Protein AF-A0A0N5AS16-F1 (afdb_monomer_lite)

Foldseek 3Di:
DDDDDDDDPPPPPPPPPPPPVPPDPQFDLAAFFDVVQKAKKFWWWADDPVDIFIDIARDDDPRTDGDPPDIFIWGQDQCRGTPDNGFKFWQWWKDFPPDPRQIDTAGCNDPQDDPPGIHTDPPGRTTIFGQDASRNQFHKFKKWWWAQDPVGTGIGIDIHDPDDDPRTDIDPGGRGTGHDPPLPDDDLEDAPPPDDDPQPRDDDDPVDDDDFAADACDVHFHWFKWWKQQPNNRDIHIYTNDPDDDPNIDTVPPDTPGTGHDPPDDPVPDDD

pLDDT: mean 75.16, std 19.73, range [28.56, 95.88]

Radius of gyration: 27.48 Å; chains: 1; bounding box: 86×91×56 Å

Sequence (272 aa):
MLTLMLTTPFFISLTIVNYSVDGLSLCPKNEKPPPTVLELAYVYEKKTPDLTLGRISIDSIPGYKIRNNNSVYLATSRDHACGGQLCTFELATNENHARDGWIFHQNNLIPRVPPITHRYIPTAKEMYCVYRKNDCSADVPIYRHIRVTKDGFHHLYTIGDTDLIDGYLQERTPLCYGWNVTTRLDHKFVPEGREMFRIFEQYRPTGEVFYCAKKFNDCGATITLRKYFNYFNIDTIYTANSETAPEDSVSYPEGVLCYIWDSAFNSQSQKV

Secondary structure (DSSP, 8-state):
-----------------------S----TT-PPPGGGEEEEEEEEEE-SS-EEEEEESS--TT-EEEEEEEEEEES-HHHHSSSTTSEEEEEEEEETTSTT-EEEEE-SSTT---TTEEE-TTSPP-EEESSTTGGG--EEEEEEEEEETTEEEEEEEESSS---TT-EEPSS-SEEEB---S----SB--TT-----TTPPP---------BSSTTGGG--EEEEEEEETTTTEEEEEES--SPPTTEEESSSS--EEE--TT--GGG---

Organism: NCBI:txid451379

Structure (mmCIF, N/CA/C/O backbone):
data_AF-A0A0N5AS16-F1
#
_entry.id   AF-A0A0N5AS16-F1
#
loop_
_atom_site.group_PDB
_atom_site.id
_atom_site.type_symbol
_atom_site.label_atom_id
_atom_site.label_alt_id
_atom_site.label_comp_id
_atom_site.label_asym_id
_atom_site.label_entity_id
_atom_site.label_seq_id
_atom_site.pdbx_PDB_ins_code
_atom_site.Cartn_x
_atom_site.Cartn_y
_atom_site.Cartn_z
_atom_site.occupancy
_atom_site.B_iso_or_equiv
_atom_site.auth_seq_id
_atom_site.auth_comp_id
_atom_site.auth_asym_id
_atom_site.auth_atom_id
_atom_site.pdbx_PDB_model_num
ATOM 1 N N . MET A 1 1 ? 51.814 -56.144 -21.608 1.00 37.62 1 MET A N 1
ATOM 2 C CA . MET A 1 1 ? 52.376 -55.002 -20.856 1.00 37.62 1 MET A CA 1
ATOM 3 C C . MET A 1 1 ? 51.835 -53.734 -21.508 1.00 37.62 1 MET A C 1
ATOM 5 O O . MET A 1 1 ? 51.831 -53.697 -22.729 1.00 37.62 1 MET A O 1
ATOM 9 N N . LEU A 1 2 ? 51.356 -52.778 -20.702 1.00 30.95 2 LEU A N 1
ATOM 10 C CA . LEU A 1 2 ? 50.670 -51.514 -21.053 1.00 30.95 2 LEU A CA 1
ATOM 11 C C . LEU A 1 2 ? 49.125 -51.532 -21.184 1.00 30.95 2 LEU A C 1
ATOM 13 O O . LEU A 1 2 ? 48.538 -51.453 -22.254 1.00 30.95 2 LEU A O 1
ATOM 17 N N . THR A 1 3 ? 48.503 -51.693 -20.015 1.00 31.58 3 THR A N 1
ATOM 18 C CA . THR A 1 3 ? 47.492 -50.825 -19.374 1.00 31.58 3 THR A CA 1
ATOM 19 C C . THR A 1 3 ? 46.559 -49.960 -20.243 1.00 31.58 3 THR A C 1
ATOM 21 O O . THR A 1 3 ? 46.976 -48.965 -20.832 1.00 31.58 3 THR A O 1
ATOM 24 N N . LEU A 1 4 ? 45.255 -50.275 -20.176 1.00 29.70 4 LEU A N 1
ATOM 25 C CA . LEU A 1 4 ? 44.131 -49.380 -20.481 1.00 29.70 4 LEU A CA 1
ATOM 26 C C . LEU A 1 4 ? 44.194 -48.117 -19.600 1.00 29.70 4 LEU A C 1
ATOM 28 O O . LEU A 1 4 ? 44.153 -48.229 -18.375 1.00 29.70 4 LEU A O 1
ATOM 32 N N . MET A 1 5 ? 44.189 -46.927 -20.203 1.00 32.41 5 MET A N 1
ATOM 33 C CA . MET A 1 5 ? 43.787 -45.694 -19.519 1.00 32.41 5 MET A CA 1
ATOM 34 C C . MET A 1 5 ? 42.328 -45.383 -19.858 1.00 32.41 5 MET A C 1
ATOM 36 O O . MET A 1 5 ? 42.014 -44.872 -20.928 1.00 32.41 5 MET A O 1
ATOM 40 N N . LEU A 1 6 ? 41.435 -45.721 -18.929 1.00 34.34 6 LEU A N 1
ATOM 41 C CA . LEU A 1 6 ? 40.067 -45.214 -18.881 1.00 34.34 6 LEU A CA 1
ATOM 42 C C . LEU A 1 6 ? 40.113 -43.787 -18.323 1.00 34.34 6 LEU A C 1
ATOM 44 O O . LEU A 1 6 ? 40.353 -43.583 -17.136 1.00 34.34 6 LEU A O 1
ATOM 48 N N . THR A 1 7 ? 39.896 -42.794 -19.180 1.00 37.38 7 THR A N 1
ATOM 49 C CA . THR A 1 7 ? 39.686 -41.406 -18.764 1.00 37.38 7 THR A CA 1
ATOM 50 C C . THR A 1 7 ? 38.273 -41.261 -18.206 1.00 37.38 7 THR A C 1
ATOM 52 O O . THR A 1 7 ? 37.296 -41.237 -18.954 1.00 37.38 7 THR A O 1
ATOM 55 N N . THR A 1 8 ? 38.152 -41.182 -16.884 1.00 40.94 8 THR A N 1
ATOM 56 C CA . THR A 1 8 ? 36.915 -40.806 -16.191 1.00 40.94 8 THR A CA 1
ATOM 57 C C . THR A 1 8 ? 36.593 -39.331 -16.455 1.00 40.94 8 THR A C 1
ATOM 59 O O . THR A 1 8 ? 37.454 -38.487 -16.192 1.00 40.94 8 THR A O 1
ATOM 62 N N . PRO A 1 9 ? 35.383 -38.970 -16.918 1.00 38.28 9 PRO A N 1
ATOM 63 C CA . PRO A 1 9 ? 34.971 -37.576 -16.933 1.00 38.28 9 PRO A CA 1
ATOM 64 C C . PRO A 1 9 ? 34.731 -37.116 -15.491 1.00 38.28 9 PRO A C 1
ATOM 66 O O . PRO A 1 9 ? 33.895 -37.664 -14.772 1.00 38.28 9 PRO A O 1
ATOM 69 N N . PHE A 1 10 ? 35.493 -36.107 -15.071 1.00 33.09 10 PHE A N 1
ATOM 70 C CA . PHE A 1 10 ? 35.261 -35.340 -13.852 1.00 33.09 10 PHE A CA 1
ATOM 71 C C . PHE A 1 10 ? 33.899 -34.640 -13.975 1.00 33.09 10 PHE A C 1
ATOM 73 O O . PHE A 1 10 ? 33.785 -33.559 -14.551 1.00 33.09 10 PHE A O 1
ATOM 80 N N . PHE A 1 11 ? 32.844 -35.260 -13.451 1.00 31.19 11 PHE A N 1
ATOM 81 C CA . PHE A 1 11 ? 31.612 -34.546 -13.148 1.00 31.19 11 PHE A CA 1
ATOM 82 C C . PHE A 1 11 ? 31.894 -33.658 -11.937 1.00 31.19 11 PHE A C 1
ATOM 84 O O . PHE A 1 11 ? 31.922 -34.123 -10.799 1.00 31.19 11 PHE A O 1
ATOM 91 N N . ILE A 1 12 ? 32.117 -32.367 -12.186 1.00 34.47 12 ILE A N 1
ATOM 92 C CA . ILE A 1 12 ? 31.987 -31.343 -11.152 1.00 34.47 12 ILE A CA 1
ATOM 93 C C . ILE A 1 12 ? 30.499 -31.313 -10.804 1.00 34.47 12 ILE A C 1
ATOM 95 O O . ILE A 1 12 ? 29.699 -30.646 -11.457 1.00 34.47 12 ILE A O 1
ATOM 99 N N . SER A 1 13 ? 30.114 -32.120 -9.816 1.00 31.28 13 SER A N 1
ATOM 100 C CA . SER A 1 13 ? 28.809 -32.020 -9.183 1.00 31.28 13 SER A CA 1
ATOM 101 C C . SER A 1 13 ? 28.742 -30.641 -8.548 1.00 31.28 13 SER A C 1
ATOM 103 O O . SER A 1 13 ? 29.381 -30.387 -7.528 1.00 31.28 13 SER A O 1
ATOM 105 N N . LEU A 1 14 ? 27.994 -29.738 -9.179 1.00 30.55 14 LEU A N 1
ATOM 106 C CA . LEU A 1 14 ? 27.582 -28.478 -8.588 1.00 30.55 14 LEU A CA 1
ATOM 107 C C . LEU A 1 14 ? 26.653 -28.840 -7.420 1.00 30.55 14 LEU A C 1
ATOM 109 O O . LEU A 1 14 ? 25.438 -28.932 -7.575 1.00 30.55 14 LEU A O 1
ATOM 113 N N . THR A 1 15 ? 27.222 -29.138 -6.251 1.00 30.97 15 THR A N 1
ATOM 114 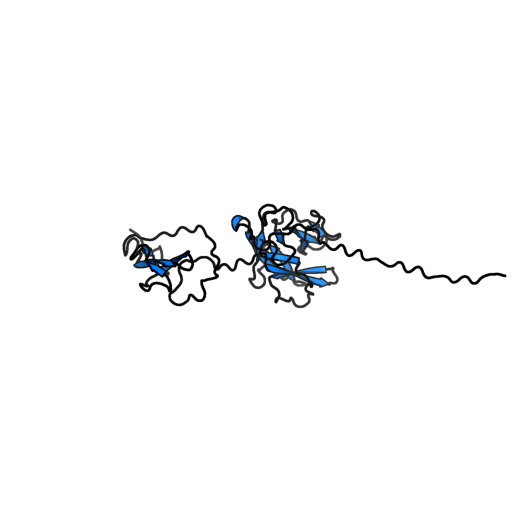C CA . THR A 1 15 ? 26.465 -29.153 -5.002 1.00 30.97 15 THR A CA 1
ATOM 115 C C . THR A 1 15 ? 25.961 -27.738 -4.804 1.00 30.97 15 THR A C 1
ATOM 117 O O . THR A 1 15 ? 26.676 -26.868 -4.311 1.00 30.97 15 THR A O 1
ATOM 120 N N . ILE A 1 16 ? 24.726 -27.504 -5.245 1.00 36.19 16 ILE A N 1
ATOM 121 C CA . ILE A 1 16 ? 23.916 -26.399 -4.766 1.00 36.19 16 ILE A CA 1
ATOM 122 C C . ILE A 1 16 ? 23.846 -26.627 -3.262 1.00 36.19 16 ILE A C 1
ATOM 124 O O . ILE A 1 16 ? 23.154 -27.527 -2.785 1.00 36.19 16 ILE A O 1
ATOM 128 N N . VAL A 1 17 ? 24.639 -25.862 -2.517 1.00 28.56 17 VAL A N 1
ATOM 129 C CA . VAL A 1 17 ? 24.429 -25.711 -1.088 1.00 28.56 17 VAL A CA 1
ATOM 130 C C . VAL A 1 17 ? 23.071 -25.036 -0.986 1.00 28.56 17 VAL A C 1
ATOM 132 O O . VAL A 1 17 ? 22.948 -23.824 -1.154 1.00 28.56 17 VAL A O 1
ATOM 135 N N . ASN A 1 18 ? 22.031 -25.843 -0.789 1.00 28.59 18 ASN A N 1
ATOM 136 C CA . ASN A 1 18 ? 20.776 -25.359 -0.254 1.00 28.59 18 ASN A CA 1
ATOM 137 C C . ASN A 1 18 ? 21.120 -24.836 1.138 1.00 28.59 18 ASN A C 1
ATOM 139 O O . ASN A 1 18 ? 21.135 -25.591 2.108 1.00 28.59 18 ASN A O 1
ATOM 143 N N . TYR A 1 19 ? 21.458 -23.552 1.229 1.00 30.83 19 TYR A N 1
ATOM 144 C CA . TYR A 1 19 ? 21.329 -22.833 2.480 1.00 30.83 19 TYR A CA 1
ATOM 145 C C . TYR A 1 19 ? 19.841 -22.872 2.806 1.00 30.83 19 TYR A C 1
ATOM 147 O O . TYR A 1 19 ? 19.061 -22.069 2.292 1.00 30.83 19 TYR A O 1
ATOM 155 N N . SER A 1 20 ? 19.429 -23.854 3.609 1.00 32.69 20 SER A N 1
ATOM 156 C CA . SER A 1 20 ? 18.167 -23.726 4.311 1.00 32.69 20 SER A CA 1
ATOM 157 C C . SER A 1 20 ? 18.355 -22.524 5.229 1.00 32.69 20 SER A C 1
ATOM 159 O O . SER A 1 20 ? 19.207 -22.490 6.119 1.00 32.69 20 SER A O 1
ATOM 161 N N . VAL A 1 21 ? 17.633 -21.451 4.926 1.00 40.16 21 VAL A N 1
ATOM 162 C CA . VAL A 1 21 ? 17.565 -20.273 5.786 1.00 40.16 21 VAL A CA 1
ATOM 163 C C . VAL A 1 21 ? 16.574 -20.602 6.906 1.00 40.16 21 VAL A C 1
ATOM 165 O O . VAL A 1 21 ? 15.532 -19.966 7.053 1.00 40.16 21 VAL A O 1
ATOM 168 N N . ASP A 1 22 ? 16.880 -21.651 7.671 1.00 38.09 22 ASP A N 1
ATOM 169 C CA . ASP A 1 22 ? 16.136 -22.049 8.871 1.00 38.09 22 ASP A CA 1
ATOM 170 C C . ASP A 1 22 ? 16.696 -21.360 10.130 1.00 38.09 22 ASP A C 1
ATOM 172 O O . ASP A 1 22 ? 16.342 -21.702 11.252 1.00 38.09 22 ASP A O 1
ATOM 176 N N . GLY A 1 23 ? 17.561 -20.356 9.942 1.00 34.94 23 GLY A N 1
ATOM 177 C CA . GLY A 1 23 ? 18.233 -19.606 11.004 1.00 34.94 23 GLY A CA 1
ATOM 178 C C . GLY A 1 23 ? 17.866 -18.122 11.110 1.00 34.94 23 GLY A C 1
ATOM 179 O O . GLY A 1 23 ? 18.615 -17.386 11.745 1.00 34.94 23 GLY A O 1
ATOM 180 N N . LEU A 1 24 ? 16.769 -17.644 10.502 1.00 46.81 24 LEU A N 1
ATOM 181 C CA . LEU A 1 24 ? 16.239 -16.312 10.835 1.00 46.81 24 LEU A CA 1
ATOM 182 C C . LEU A 1 24 ? 15.314 -16.440 12.049 1.00 46.81 24 LEU A C 1
ATOM 184 O O . LEU A 1 24 ? 14.375 -17.236 12.027 1.00 46.81 24 LEU A O 1
ATOM 188 N N . SER A 1 25 ? 15.606 -15.671 13.100 1.00 53.25 25 SER A N 1
ATOM 189 C CA . SER A 1 25 ? 14.832 -15.574 14.340 1.00 53.25 25 SER A CA 1
ATOM 190 C C . SER A 1 25 ? 13.325 -15.604 14.079 1.00 53.25 25 SER A C 1
ATOM 192 O O . SER A 1 25 ? 12.844 -14.863 13.225 1.00 53.25 25 SER A O 1
ATOM 194 N N . LEU A 1 26 ? 12.600 -16.446 14.821 1.00 64.19 26 LEU A N 1
ATOM 195 C CA . LEU A 1 26 ? 11.149 -16.619 14.742 1.00 64.19 26 LEU A CA 1
ATOM 196 C C . LEU A 1 26 ? 10.433 -15.277 14.933 1.00 64.19 26 LEU A C 1
ATOM 198 O O . LEU A 1 26 ? 10.184 -14.858 16.062 1.00 64.19 26 LEU A O 1
ATOM 202 N N . CYS A 1 27 ? 10.110 -14.607 13.831 1.00 76.50 27 CYS A N 1
ATOM 203 C CA . CYS A 1 27 ? 9.304 -13.402 13.874 1.00 76.50 27 CYS A CA 1
ATOM 204 C C . CYS A 1 27 ? 7.945 -13.718 14.500 1.00 76.50 27 CYS A C 1
ATOM 206 O O . CYS A 1 27 ? 7.366 -14.774 14.209 1.00 76.50 27 CYS A O 1
ATOM 208 N N . PRO A 1 28 ? 7.433 -12.852 15.388 1.00 74.00 28 PRO A N 1
ATOM 209 C CA . PRO A 1 28 ? 6.158 -13.095 16.038 1.00 74.00 28 PRO A CA 1
ATOM 210 C C . PRO A 1 28 ? 5.066 -13.138 14.970 1.00 74.00 28 PRO A C 1
ATOM 212 O O . PRO A 1 28 ? 4.848 -12.169 14.254 1.00 74.00 28 PRO A O 1
ATOM 215 N N . LYS A 1 29 ? 4.371 -14.271 14.833 1.00 67.25 29 LYS A N 1
ATOM 216 C CA . LYS A 1 29 ? 3.393 -14.449 13.744 1.00 67.25 29 LYS A CA 1
ATOM 217 C C . LYS A 1 29 ? 2.138 -13.583 13.889 1.00 67.25 29 LYS A C 1
ATOM 219 O O . LYS A 1 29 ? 1.466 -13.286 12.912 1.00 67.25 29 LYS A O 1
ATOM 224 N N . ASN A 1 30 ? 1.821 -13.187 15.118 1.00 66.81 30 ASN A N 1
ATOM 225 C CA . ASN A 1 30 ? 0.542 -12.559 15.446 1.00 66.81 30 ASN A CA 1
ATOM 226 C C . ASN A 1 30 ? 0.697 -11.142 16.022 1.00 66.81 30 ASN A C 1
ATOM 228 O O . ASN A 1 30 ? -0.281 -10.565 16.491 1.00 66.81 30 ASN A O 1
ATOM 232 N N . GLU A 1 31 ? 1.905 -10.575 16.008 1.00 71.75 31 GLU A N 1
ATOM 233 C CA . GLU A 1 31 ? 2.153 -9.233 16.534 1.00 71.75 31 GLU A CA 1
ATOM 234 C C . GLU A 1 31 ? 2.177 -8.215 15.397 1.00 71.75 31 GLU A C 1
ATOM 236 O O . GLU A 1 31 ? 3.079 -8.220 14.563 1.00 71.75 31 GLU A O 1
ATOM 241 N N . LYS A 1 32 ? 1.167 -7.343 15.363 1.00 73.75 32 LYS A N 1
ATOM 242 C CA . LYS A 1 32 ? 1.080 -6.267 14.376 1.00 73.75 32 LYS A CA 1
ATOM 243 C C . LYS A 1 32 ? 1.863 -5.036 14.866 1.00 73.75 32 LYS A C 1
ATOM 245 O O . LYS A 1 32 ? 1.711 -4.677 16.035 1.00 73.75 32 LYS A O 1
ATOM 250 N N . PRO A 1 33 ? 2.614 -4.345 13.987 1.00 77.50 33 PRO A N 1
ATOM 251 C CA . PRO A 1 33 ? 3.209 -3.052 14.288 1.00 77.50 33 PRO A CA 1
ATOM 252 C C . PRO A 1 33 ? 2.204 -2.057 14.885 1.00 77.50 33 PRO A C 1
ATOM 254 O O . PRO A 1 33 ? 1.034 -2.046 14.474 1.00 77.50 33 PRO A O 1
ATOM 257 N N . PRO A 1 34 ? 2.649 -1.150 15.772 1.00 73.81 34 PRO A N 1
ATOM 258 C CA . PRO A 1 34 ? 1.809 -0.059 16.224 1.00 73.81 34 PRO A CA 1
ATOM 259 C C . PRO A 1 34 ? 1.381 0.805 15.023 1.00 73.81 34 PRO A C 1
ATOM 261 O O . PRO A 1 34 ? 2.188 1.084 14.134 1.00 73.81 34 PRO A O 1
ATOM 264 N N . PRO A 1 35 ? 0.131 1.296 14.970 1.00 70.06 35 PRO A N 1
ATOM 265 C CA . PRO A 1 35 ? -0.342 2.048 13.808 1.00 70.06 35 PRO A CA 1
ATOM 266 C C . PRO A 1 35 ? 0.417 3.354 13.540 1.00 70.06 35 PRO A C 1
ATOM 268 O O . PRO A 1 35 ? 0.335 3.886 12.440 1.00 70.06 35 PRO A O 1
ATOM 271 N N . THR A 1 36 ? 1.133 3.882 14.535 1.00 75.25 36 THR A N 1
ATOM 272 C CA . THR A 1 36 ? 1.958 5.094 14.426 1.00 75.25 36 THR A CA 1
ATOM 273 C C . THR A 1 36 ? 3.173 4.923 13.523 1.00 75.25 36 THR A C 1
ATOM 275 O O . THR A 1 36 ? 3.721 5.923 13.070 1.00 75.25 36 THR A O 1
ATOM 278 N N . VAL A 1 37 ? 3.595 3.683 13.257 1.00 82.56 37 VAL A N 1
ATOM 279 C CA . VAL A 1 37 ? 4.744 3.389 12.386 1.00 82.56 37 VAL A CA 1
ATOM 280 C C . VAL A 1 37 ? 4.327 2.812 11.040 1.00 82.56 37 VAL A C 1
ATOM 282 O O . VAL A 1 37 ? 5.193 2.436 10.259 1.00 82.56 37 VAL A O 1
ATOM 285 N N . LEU A 1 38 ? 3.021 2.720 10.775 1.00 86.06 38 LEU A N 1
ATOM 286 C CA . LEU A 1 38 ? 2.457 2.219 9.528 1.00 86.06 38 LEU A CA 1
ATOM 287 C C . LEU A 1 38 ? 1.880 3.367 8.712 1.00 86.06 38 LEU A C 1
ATOM 289 O O . LEU A 1 38 ? 0.997 4.092 9.170 1.00 86.06 38 LEU A O 1
ATOM 293 N N . GLU A 1 39 ? 2.308 3.465 7.462 1.00 89.81 39 GLU A N 1
ATOM 294 C CA . GLU A 1 39 ? 1.766 4.420 6.506 1.00 89.81 39 GLU A CA 1
ATOM 295 C C . GLU A 1 39 ? 1.230 3.704 5.269 1.00 89.81 39 GLU A C 1
ATOM 297 O O . GLU A 1 39 ? 1.673 2.611 4.905 1.00 89.81 39 GLU A O 1
ATOM 302 N N . LEU A 1 40 ? 0.230 4.320 4.642 1.00 89.69 40 LEU A N 1
ATOM 303 C CA . LEU A 1 40 ? -0.447 3.745 3.493 1.00 89.69 40 LEU A CA 1
ATOM 304 C C . LEU A 1 40 ? 0.388 3.967 2.233 1.00 89.69 40 LEU A C 1
ATOM 306 O O . LEU A 1 40 ? 0.626 5.102 1.827 1.00 89.69 40 LEU A O 1
ATOM 310 N N . ALA A 1 41 ? 0.809 2.873 1.613 1.00 92.88 41 ALA A N 1
ATOM 311 C CA . ALA A 1 41 ? 1.534 2.868 0.360 1.00 92.88 41 ALA A CA 1
ATOM 312 C C . ALA A 1 41 ? 0.633 2.427 -0.793 1.00 92.88 41 ALA A C 1
ATOM 314 O O . ALA A 1 41 ? -0.285 1.616 -0.639 1.00 92.88 41 ALA A O 1
ATOM 315 N N . TYR A 1 42 ? 0.954 2.943 -1.972 1.00 93.12 42 TYR A N 1
ATOM 316 C CA . TYR A 1 42 ? 0.264 2.642 -3.216 1.00 93.12 42 TYR A CA 1
ATOM 317 C C . TYR A 1 42 ? 1.265 2.257 -4.296 1.00 93.12 42 TYR A C 1
ATOM 319 O O . TYR A 1 42 ? 2.435 2.656 -4.271 1.00 93.12 42 TYR A O 1
ATOM 327 N N . VAL A 1 43 ? 0.774 1.528 -5.296 1.00 93.75 43 VAL A N 1
ATOM 328 C CA . VAL A 1 43 ? 1.476 1.406 -6.571 1.00 93.75 43 VAL A CA 1
ATOM 329 C C . VAL A 1 43 ? 1.129 2.617 -7.424 1.00 93.75 43 VAL A C 1
ATOM 331 O O . VAL A 1 43 ? -0.031 2.851 -7.757 1.00 93.75 43 VAL A O 1
ATOM 334 N N . TYR A 1 44 ? 2.153 3.366 -7.806 1.00 94.00 44 TYR A N 1
ATOM 335 C CA . TYR A 1 44 ? 2.050 4.498 -8.712 1.00 94.00 44 TYR A CA 1
ATOM 336 C C . TYR A 1 44 ? 2.505 4.092 -10.106 1.00 94.00 44 TYR A C 1
ATOM 338 O O . TYR A 1 44 ? 3.546 3.453 -10.253 1.00 94.00 44 TYR A O 1
ATOM 346 N N . GLU A 1 45 ? 1.766 4.517 -11.128 1.00 94.25 45 GLU A N 1
ATOM 347 C CA . GLU A 1 45 ? 2.108 4.328 -12.532 1.00 94.25 45 GLU A CA 1
ATOM 348 C C . GLU A 1 45 ? 2.121 5.643 -13.319 1.00 94.25 45 GLU A C 1
ATOM 350 O O . GLU A 1 45 ? 1.329 6.561 -13.083 1.00 94.25 45 GLU A O 1
ATOM 355 N N . LYS A 1 46 ? 3.024 5.724 -14.295 1.00 93.81 46 LYS A N 1
ATOM 356 C CA . LYS A 1 46 ? 3.080 6.796 -15.286 1.00 93.81 46 LYS A CA 1
ATOM 357 C C . LYS A 1 46 ? 3.228 6.181 -16.667 1.00 93.81 46 LYS A C 1
ATOM 359 O O . LYS A 1 46 ? 4.239 5.555 -16.979 1.00 93.81 46 LYS A O 1
ATOM 364 N N . LYS A 1 47 ? 2.221 6.390 -17.511 1.00 92.06 47 LYS A N 1
ATOM 365 C CA . LYS A 1 47 ? 2.258 5.962 -18.911 1.00 92.06 47 LYS A CA 1
ATOM 366 C C . LYS A 1 47 ? 3.139 6.916 -19.714 1.00 92.06 47 LYS A C 1
ATOM 368 O O . LYS A 1 47 ? 2.951 8.131 -19.660 1.00 92.06 47 LYS A O 1
ATOM 373 N N . THR A 1 48 ? 4.094 6.361 -20.443 1.00 87.50 48 THR A N 1
ATOM 374 C CA . THR A 1 48 ? 4.886 7.040 -21.472 1.00 87.50 48 THR A CA 1
ATOM 375 C C . THR A 1 48 ? 4.501 6.463 -22.843 1.00 87.50 48 THR A C 1
ATOM 377 O O . THR A 1 48 ? 3.755 5.480 -22.894 1.00 87.50 48 THR A O 1
ATOM 380 N N . PRO A 1 49 ? 4.956 7.055 -23.962 1.00 86.38 49 PRO A N 1
ATOM 381 C CA . PRO A 1 49 ? 4.678 6.513 -25.293 1.00 86.38 49 PRO A CA 1
ATOM 382 C C . PRO A 1 49 ? 5.150 5.063 -25.472 1.00 86.38 49 PRO A C 1
ATOM 384 O O . PRO A 1 49 ? 4.491 4.284 -26.153 1.00 86.38 49 PRO A O 1
ATOM 387 N N . ASP A 1 50 ? 6.259 4.702 -24.825 1.00 81.94 50 ASP A N 1
ATOM 388 C CA . ASP A 1 50 ? 6.940 3.426 -25.056 1.00 81.94 50 ASP A CA 1
ATOM 389 C C . ASP A 1 50 ? 6.657 2.381 -23.966 1.00 81.94 50 ASP A C 1
ATOM 391 O O . ASP A 1 50 ? 6.737 1.175 -24.213 1.00 81.94 50 ASP A O 1
ATOM 395 N N . LEU A 1 51 ? 6.357 2.819 -22.738 1.00 87.00 51 LEU A N 1
ATOM 396 C CA . LEU A 1 51 ? 6.236 1.938 -21.575 1.00 87.00 51 LEU A CA 1
ATOM 397 C C . LEU A 1 51 ? 5.407 2.563 -20.445 1.00 87.00 51 LEU A C 1
ATOM 399 O O . LEU A 1 51 ? 5.040 3.731 -20.461 1.00 87.00 51 LEU A O 1
ATOM 403 N N . THR A 1 52 ? 5.083 1.763 -19.434 1.00 91.31 52 THR A N 1
ATOM 404 C CA . THR A 1 52 ? 4.451 2.252 -18.200 1.00 91.31 52 THR A CA 1
ATOM 405 C C . THR A 1 52 ? 5.478 2.165 -17.097 1.00 91.31 52 THR A C 1
ATOM 407 O O . THR A 1 52 ? 5.864 1.056 -16.769 1.00 91.31 52 THR A O 1
ATOM 410 N N . LEU A 1 53 ? 5.910 3.297 -16.550 1.00 91.81 53 LEU A N 1
ATOM 411 C CA . LEU A 1 53 ? 6.801 3.356 -15.391 1.00 91.81 53 LEU A CA 1
ATOM 412 C C . LEU A 1 53 ? 5.994 3.071 -14.131 1.00 91.81 53 LEU A C 1
ATOM 414 O O . LEU A 1 53 ? 4.884 3.593 -14.006 1.00 91.81 53 LEU A O 1
ATOM 418 N N . GLY A 1 54 ? 6.543 2.315 -13.184 1.00 92.44 54 GLY A N 1
ATOM 419 C CA . GLY A 1 54 ? 5.861 2.075 -11.917 1.00 92.44 54 GLY A CA 1
ATOM 420 C C . GLY A 1 54 ? 6.791 1.942 -10.727 1.00 92.44 54 GLY A C 1
ATOM 421 O O . GLY A 1 54 ? 7.954 1.569 -10.856 1.00 92.44 54 GLY A O 1
ATOM 422 N N . ARG A 1 55 ? 6.260 2.287 -9.555 1.00 93.38 55 ARG A N 1
ATOM 423 C CA . ARG A 1 55 ? 6.964 2.227 -8.270 1.00 93.38 55 ARG A CA 1
ATOM 424 C C . ARG A 1 55 ? 5.984 2.167 -7.109 1.00 93.38 55 ARG A C 1
ATOM 426 O O . ARG A 1 55 ? 4.839 2.596 -7.237 1.00 93.38 55 ARG A O 1
ATOM 433 N N . ILE A 1 56 ? 6.459 1.668 -5.977 1.00 95.12 56 ILE A N 1
ATOM 434 C CA . ILE A 1 56 ? 5.726 1.677 -4.712 1.00 95.12 56 ILE A CA 1
ATOM 435 C C . ILE A 1 56 ? 6.133 2.938 -3.955 1.00 95.12 56 ILE A C 1
ATOM 437 O O . ILE A 1 56 ? 7.302 3.332 -3.970 1.00 95.12 56 ILE A O 1
ATOM 441 N N . SER A 1 57 ? 5.168 3.618 -3.346 1.00 93.44 57 SER A N 1
ATOM 442 C CA . SER A 1 57 ? 5.441 4.834 -2.584 1.00 93.44 57 SER A CA 1
ATOM 443 C C . SER A 1 57 ? 4.356 5.095 -1.557 1.00 93.44 57 SER A C 1
ATOM 445 O O . SER A 1 57 ? 3.180 4.836 -1.810 1.00 93.44 57 SER A O 1
ATOM 447 N N . ILE A 1 58 ? 4.763 5.651 -0.423 1.00 91.75 58 ILE A N 1
ATOM 448 C CA . ILE A 1 58 ? 3.861 6.256 0.559 1.00 91.75 58 ILE A CA 1
ATOM 449 C C . ILE A 1 58 ? 3.509 7.683 0.123 1.00 91.75 58 ILE A C 1
ATOM 451 O O . ILE A 1 58 ? 2.347 8.077 0.127 1.00 91.75 58 ILE A O 1
ATOM 455 N N . ASP A 1 59 ? 4.504 8.438 -0.342 1.00 90.69 59 ASP A N 1
ATOM 456 C CA . ASP A 1 59 ? 4.289 9.809 -0.794 1.00 90.69 59 ASP A CA 1
ATOM 457 C C . ASP A 1 59 ? 3.722 9.837 -2.216 1.00 90.69 59 ASP A C 1
ATOM 459 O O . ASP A 1 59 ? 4.085 9.012 -3.066 1.00 90.69 59 ASP A O 1
ATOM 463 N N . SER A 1 60 ? 2.873 10.828 -2.495 1.00 89.12 60 SER A N 1
ATOM 464 C CA . SER A 1 60 ? 2.408 11.120 -3.851 1.00 89.12 60 SER A CA 1
ATOM 465 C C . SER A 1 60 ? 3.575 11.510 -4.754 1.00 89.12 60 SER A C 1
ATOM 467 O O . SER A 1 60 ? 4.409 12.332 -4.372 1.00 89.12 60 SER A O 1
ATOM 469 N N . ILE A 1 61 ? 3.605 10.983 -5.978 1.00 87.69 61 ILE A N 1
ATOM 470 C CA . ILE A 1 61 ? 4.680 11.270 -6.932 1.00 87.69 61 ILE A CA 1
ATOM 471 C C . ILE A 1 61 ? 4.140 12.154 -8.064 1.00 87.69 61 ILE A C 1
ATOM 473 O O . ILE A 1 61 ? 3.210 11.743 -8.767 1.00 87.69 61 ILE A O 1
ATOM 477 N N . PRO A 1 62 ? 4.731 13.339 -8.301 1.00 89.38 62 PRO A N 1
ATOM 478 C CA . PRO A 1 62 ? 4.310 14.225 -9.379 1.00 89.38 62 PRO A CA 1
ATOM 479 C C . PRO A 1 62 ? 4.282 13.529 -10.746 1.00 89.38 62 PRO A C 1
ATOM 481 O O . PRO A 1 62 ? 5.266 12.941 -11.197 1.00 89.38 62 PRO A O 1
ATOM 484 N N . GLY A 1 63 ? 3.136 13.611 -11.425 1.00 90.12 63 GLY A N 1
ATOM 485 C CA . GLY A 1 63 ? 2.938 13.037 -12.758 1.00 90.12 63 GLY A CA 1
ATOM 486 C C . GLY A 1 63 ? 2.669 11.529 -12.793 1.00 90.12 63 GLY A C 1
ATOM 487 O O . GLY A 1 63 ? 2.557 10.981 -13.890 1.00 90.12 63 GLY A O 1
ATOM 488 N N . TYR A 1 64 ? 2.548 10.868 -11.640 1.00 93.50 64 TYR A N 1
ATOM 489 C CA . TYR A 1 64 ? 2.093 9.482 -11.536 1.00 93.50 64 TYR A CA 1
ATOM 490 C C . TYR A 1 64 ? 0.651 9.425 -11.020 1.00 93.50 64 TYR A C 1
ATOM 492 O O . TYR A 1 64 ? 0.176 10.339 -10.346 1.00 93.50 64 TYR A O 1
ATOM 500 N N . LYS A 1 65 ? -0.049 8.334 -11.332 1.00 94.25 65 LYS A N 1
ATOM 501 C CA . LYS A 1 65 ? -1.395 8.023 -10.833 1.00 94.25 65 LYS A CA 1
ATOM 502 C C . LYS A 1 65 ? -1.372 6.708 -10.065 1.00 94.25 65 LYS A C 1
ATOM 504 O O . LYS A 1 65 ? -0.550 5.848 -10.356 1.00 94.25 65 LYS A O 1
ATOM 509 N N . ILE A 1 66 ? -2.280 6.545 -9.108 1.00 90.94 66 ILE A N 1
ATOM 510 C CA . ILE A 1 66 ? -2.433 5.281 -8.381 1.00 90.94 66 ILE A CA 1
ATOM 511 C C . ILE A 1 66 ? -2.998 4.218 -9.332 1.00 90.94 66 ILE A C 1
ATOM 513 O O . ILE A 1 66 ? -3.986 4.458 -10.029 1.00 90.94 66 ILE A O 1
ATOM 517 N N . ARG A 1 67 ? -2.373 3.041 -9.344 1.00 87.25 67 ARG A N 1
ATOM 518 C CA . ARG A 1 67 ? -2.817 1.861 -10.089 1.00 87.25 67 ARG A CA 1
ATOM 519 C C . ARG A 1 67 ? -3.867 1.096 -9.276 1.00 87.25 67 ARG A C 1
ATOM 521 O O . ARG A 1 67 ? -3.617 0.750 -8.128 1.00 87.25 67 ARG A O 1
ATOM 528 N N . ASN A 1 68 ? -5.030 0.823 -9.872 1.00 78.44 68 ASN A N 1
ATOM 529 C CA . ASN A 1 68 ? -6.126 -0.002 -9.324 1.00 78.44 68 ASN A CA 1
ATOM 530 C C . ASN A 1 68 ? -6.706 0.412 -7.951 1.00 78.44 68 ASN A C 1
ATOM 532 O O . ASN A 1 68 ? -7.546 -0.300 -7.419 1.00 78.44 68 ASN A O 1
ATOM 536 N N . ASN A 1 69 ? -6.305 1.557 -7.384 1.00 73.50 69 ASN A N 1
ATOM 537 C CA . ASN A 1 69 ? -6.697 2.034 -6.047 1.00 73.50 69 ASN A CA 1
ATOM 538 C C . ASN A 1 69 ? -6.463 1.027 -4.897 1.00 73.50 69 ASN A C 1
ATOM 540 O O . ASN A 1 69 ? -7.004 1.198 -3.806 1.00 73.50 69 ASN A O 1
ATOM 544 N N . ASN A 1 70 ? -5.637 0.002 -5.128 1.00 81.06 70 ASN A N 1
ATOM 545 C CA . ASN A 1 70 ? -5.218 -0.941 -4.100 1.00 81.06 70 ASN A CA 1
ATOM 546 C C . ASN A 1 70 ? -4.094 -0.319 -3.274 1.00 81.06 70 ASN A C 1
ATOM 548 O O . ASN A 1 70 ? -3.230 0.395 -3.797 1.00 81.06 70 ASN A O 1
ATOM 552 N N . SER A 1 71 ? -4.106 -0.602 -1.980 1.00 88.69 71 SER A N 1
ATOM 553 C CA . SER A 1 71 ? -3.179 -0.022 -1.021 1.00 88.69 71 SER A CA 1
ATOM 554 C C . SER A 1 71 ? -2.702 -1.068 -0.025 1.00 88.69 71 SER A C 1
ATOM 556 O O . SER A 1 71 ? -3.321 -2.114 0.170 1.00 88.69 71 SER A O 1
ATOM 558 N N . VAL A 1 72 ? -1.550 -0.798 0.570 1.00 91.25 72 VAL A N 1
ATOM 559 C CA . VAL A 1 72 ? -0.909 -1.680 1.540 1.00 91.25 72 VAL A CA 1
ATOM 560 C C . VAL A 1 72 ? -0.239 -0.824 2.592 1.00 91.25 72 VAL A C 1
ATOM 562 O O . VAL A 1 72 ? 0.360 0.199 2.267 1.00 91.25 72 VAL A O 1
ATOM 565 N N . TYR A 1 73 ? -0.322 -1.219 3.856 1.00 91.69 73 TYR A N 1
ATOM 566 C CA . TYR A 1 73 ? 0.438 -0.527 4.884 1.00 91.69 73 TYR A CA 1
ATOM 567 C C . TYR A 1 73 ? 1.870 -1.038 4.886 1.00 91.69 73 TYR A C 1
ATOM 569 O O . TYR A 1 73 ? 2.104 -2.248 4.899 1.00 91.69 73 TYR A O 1
ATOM 577 N N . LEU A 1 74 ? 2.816 -0.105 4.880 1.00 92.69 74 LEU A N 1
ATOM 578 C CA . LEU A 1 74 ? 4.243 -0.363 5.029 1.00 92.69 74 LEU A CA 1
ATOM 579 C C . LEU A 1 74 ? 4.739 0.352 6.275 1.00 92.69 74 LEU A C 1
ATOM 581 O O . LEU A 1 74 ? 4.258 1.434 6.618 1.00 92.69 74 LEU A O 1
ATOM 585 N N . ALA A 1 75 ? 5.701 -0.258 6.958 1.00 90.81 75 ALA A N 1
ATOM 586 C CA . ALA A 1 75 ? 6.30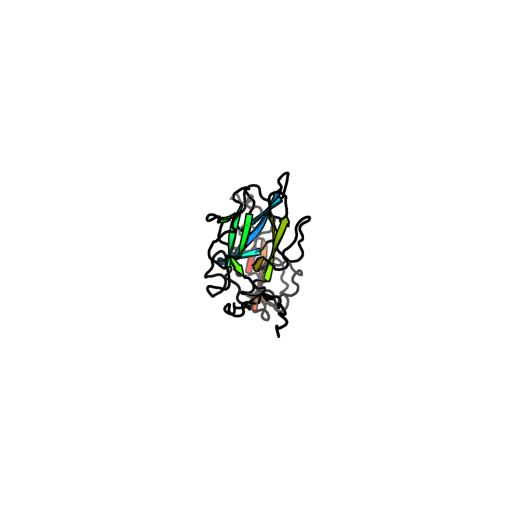6 0.381 8.108 1.00 90.81 75 ALA A CA 1
ATOM 587 C C . ALA A 1 75 ? 7.299 1.459 7.661 1.00 90.81 75 ALA A C 1
ATOM 589 O O . ALA A 1 75 ? 7.960 1.309 6.637 1.00 90.81 75 ALA A O 1
ATOM 590 N N . THR A 1 76 ? 7.421 2.534 8.433 1.00 88.94 76 THR A N 1
ATOM 591 C CA . THR A 1 76 ? 8.354 3.647 8.172 1.00 88.94 76 THR A CA 1
ATOM 592 C C . THR A 1 76 ? 9.525 3.683 9.149 1.00 88.94 76 THR A C 1
ATOM 594 O O . THR A 1 76 ? 10.352 4.589 9.111 1.00 88.94 76 THR A O 1
ATOM 597 N N . SER A 1 77 ? 9.627 2.670 10.011 1.00 82.56 77 SER A N 1
ATOM 598 C CA . SER A 1 77 ? 10.723 2.484 10.959 1.00 82.56 77 SER A CA 1
ATOM 599 C C . SER A 1 77 ? 11.079 1.004 11.080 1.00 82.56 77 SER A C 1
ATOM 601 O O . SER A 1 77 ? 10.192 0.172 11.270 1.00 82.56 77 SER A O 1
ATOM 603 N N . ARG A 1 78 ? 12.378 0.682 11.012 1.00 74.44 78 ARG A N 1
ATOM 604 C CA . ARG A 1 78 ? 12.896 -0.688 11.153 1.00 74.44 78 ARG A CA 1
ATOM 605 C C . ARG A 1 78 ? 12.620 -1.279 12.539 1.00 74.44 78 ARG A C 1
ATOM 607 O O . ARG A 1 78 ? 12.103 -2.385 12.644 1.00 74.44 78 ARG A O 1
ATOM 614 N N . ASP A 1 79 ? 12.984 -0.553 13.593 1.00 65.75 79 ASP A N 1
ATOM 615 C CA . ASP A 1 79 ? 13.062 -1.102 14.956 1.00 65.75 79 ASP A CA 1
ATOM 616 C C . ASP A 1 79 ? 11.698 -1.209 15.649 1.00 65.75 79 ASP A C 1
ATOM 618 O O . ASP A 1 79 ? 11.540 -1.934 16.629 1.00 65.75 79 ASP A O 1
ATOM 622 N N . HIS A 1 80 ? 10.695 -0.500 15.134 1.00 63.12 80 HIS A N 1
ATOM 623 C CA . HIS A 1 80 ? 9.375 -0.412 15.754 1.00 63.12 80 HIS A CA 1
ATOM 624 C C . HIS A 1 80 ? 8.297 -1.196 15.012 1.00 63.12 80 HIS A C 1
ATOM 626 O O . HIS A 1 80 ? 7.173 -1.287 15.499 1.00 63.12 80 HIS A O 1
ATOM 632 N N . ALA A 1 81 ? 8.618 -1.767 13.850 1.00 63.09 81 ALA A N 1
ATOM 633 C CA . ALA A 1 81 ? 7.637 -2.481 13.051 1.00 63.09 81 ALA A CA 1
ATOM 634 C C . ALA A 1 81 ? 7.287 -3.857 13.638 1.00 63.09 81 ALA A C 1
ATOM 636 O O . ALA A 1 81 ? 6.129 -4.249 13.628 1.00 63.09 81 ALA A O 1
ATOM 637 N N . CYS A 1 82 ? 8.266 -4.610 14.144 1.00 73.62 82 CYS A N 1
ATOM 638 C CA . CYS A 1 82 ? 8.020 -5.994 14.557 1.00 73.62 82 CYS A CA 1
ATOM 639 C C . CYS A 1 82 ? 8.938 -6.489 15.681 1.00 73.62 82 CYS A C 1
ATOM 641 O O . CYS A 1 82 ? 9.611 -7.503 15.520 1.00 73.62 82 CYS A O 1
ATOM 643 N N . GLY A 1 83 ? 8.998 -5.751 16.797 1.00 58.69 83 GLY A N 1
ATOM 644 C CA . GLY A 1 83 ? 9.544 -6.193 18.098 1.00 58.69 83 GLY A CA 1
ATOM 645 C C . GLY A 1 83 ? 11.011 -6.669 18.158 1.00 58.69 83 GLY A C 1
ATOM 646 O O . GLY A 1 83 ? 11.551 -6.845 19.246 1.00 58.69 83 GLY A O 1
ATOM 647 N N . GLY A 1 84 ? 11.680 -6.863 17.021 1.00 59.25 84 GLY A N 1
ATOM 648 C CA . GLY A 1 84 ? 13.000 -7.455 16.877 1.00 59.25 84 GLY A CA 1
ATOM 649 C C . GLY A 1 84 ? 13.659 -7.036 15.560 1.00 59.25 84 GLY A C 1
ATOM 650 O O . GLY A 1 84 ? 13.015 -6.915 14.518 1.00 59.25 84 GLY A O 1
ATOM 651 N N . GLN A 1 85 ? 14.976 -6.829 15.612 1.00 58.31 85 GLN A N 1
ATOM 652 C CA . GLN A 1 85 ? 15.780 -6.122 14.601 1.00 58.31 85 GLN A CA 1
ATOM 653 C C . GLN A 1 85 ? 15.914 -6.798 13.219 1.00 58.31 85 GLN A C 1
ATOM 655 O O . GLN A 1 85 ? 16.640 -6.290 12.367 1.00 58.31 85 GLN A O 1
ATOM 660 N N . LEU A 1 86 ? 15.244 -7.924 12.956 1.00 70.44 86 LEU A N 1
ATOM 661 C CA . LEU A 1 86 ? 15.476 -8.741 11.752 1.00 70.44 86 LEU A CA 1
ATOM 662 C C . LEU A 1 86 ? 14.203 -9.208 11.034 1.00 70.44 86 LEU A C 1
ATOM 664 O O . LEU A 1 86 ? 14.296 -9.913 10.032 1.00 70.44 86 LEU A O 1
ATOM 668 N N . CYS A 1 87 ? 13.022 -8.827 11.521 1.00 80.81 87 CYS A N 1
ATOM 669 C CA . CYS A 1 87 ? 11.761 -9.310 10.953 1.00 80.81 87 CYS A CA 1
ATOM 670 C C . CYS A 1 87 ? 11.268 -8.504 9.760 1.00 80.81 87 CYS A C 1
ATOM 672 O O . CYS A 1 87 ? 10.578 -9.024 8.882 1.00 80.81 87 CYS A O 1
ATOM 674 N N . THR A 1 88 ? 11.673 -7.243 9.699 1.00 86.25 88 THR A N 1
ATOM 675 C CA . THR A 1 88 ? 11.421 -6.377 8.558 1.00 86.25 88 THR A CA 1
ATOM 676 C C . THR A 1 88 ? 12.716 -6.036 7.854 1.00 86.25 88 THR A C 1
ATOM 678 O O . THR A 1 88 ? 13.734 -5.773 8.496 1.00 86.25 88 THR A O 1
ATOM 681 N N . PHE A 1 89 ? 12.657 -5.943 6.533 1.00 87.12 89 PHE A N 1
ATOM 682 C CA . PHE A 1 89 ? 13.727 -5.369 5.730 1.00 87.12 89 PHE A CA 1
ATOM 683 C C . PHE A 1 89 ? 13.245 -4.103 5.040 1.00 87.12 89 PHE A C 1
ATOM 685 O O . PHE A 1 89 ? 12.053 -3.904 4.813 1.00 87.12 89 PHE A O 1
ATOM 692 N N . GLU A 1 90 ? 14.203 -3.251 4.700 1.00 89.25 90 GLU A N 1
ATOM 693 C CA . GLU A 1 90 ? 13.948 -2.063 3.897 1.00 89.25 90 GLU A CA 1
ATOM 694 C C . GLU A 1 90 ? 13.643 -2.488 2.456 1.00 89.25 90 GLU A C 1
ATOM 696 O O . GLU A 1 90 ? 14.396 -3.249 1.839 1.00 89.25 90 GLU A O 1
ATOM 701 N N . LEU A 1 91 ? 12.546 -1.975 1.913 1.00 91.44 91 LEU A N 1
ATOM 702 C CA . LEU A 1 91 ? 12.207 -2.043 0.503 1.00 91.44 91 LEU A CA 1
ATOM 703 C C . LEU A 1 91 ? 13.018 -0.978 -0.247 1.00 91.44 91 LEU A C 1
ATOM 705 O O . LEU A 1 91 ? 12.521 0.099 -0.586 1.00 91.44 91 LEU A O 1
ATOM 709 N N . ALA A 1 92 ? 14.299 -1.268 -0.467 1.00 90.06 92 ALA A N 1
ATOM 710 C CA . ALA A 1 92 ? 15.246 -0.319 -1.038 1.00 90.06 92 ALA A CA 1
ATOM 711 C C . ALA A 1 92 ? 14.811 0.112 -2.440 1.00 90.06 92 ALA A C 1
ATOM 713 O O . ALA A 1 92 ? 14.525 -0.727 -3.296 1.00 90.06 92 ALA A O 1
ATOM 714 N N . THR A 1 93 ? 14.798 1.424 -2.672 1.00 92.44 93 THR A N 1
ATOM 715 C CA . THR A 1 93 ? 14.426 2.025 -3.956 1.00 92.44 93 THR A CA 1
ATOM 716 C C . THR A 1 93 ? 15.683 2.323 -4.759 1.00 92.44 93 THR A C 1
ATOM 718 O O . THR A 1 93 ? 16.549 3.076 -4.312 1.00 92.44 93 THR A O 1
ATOM 721 N N . ASN A 1 94 ? 15.778 1.747 -5.954 1.00 91.94 94 ASN A N 1
ATOM 722 C CA . ASN A 1 94 ? 16.915 1.928 -6.848 1.00 91.94 94 ASN A CA 1
ATOM 723 C C . ASN A 1 94 ? 16.440 2.440 -8.206 1.00 91.94 94 ASN A C 1
ATOM 725 O O . ASN A 1 94 ? 15.345 2.102 -8.648 1.00 91.94 94 ASN A O 1
ATOM 729 N N . GLU A 1 95 ? 17.268 3.224 -8.882 1.00 91.50 95 GLU A N 1
ATOM 730 C CA . GLU A 1 95 ? 17.005 3.732 -10.230 1.00 91.50 95 GLU A CA 1
ATOM 731 C C . GLU A 1 95 ? 18.075 3.239 -11.197 1.00 91.50 95 GLU A C 1
ATOM 733 O O . GLU A 1 95 ? 19.255 3.176 -10.846 1.00 91.50 95 GLU A O 1
ATOM 738 N N . ASN A 1 96 ? 17.671 2.896 -12.417 1.00 91.00 96 ASN A N 1
ATOM 739 C CA . ASN A 1 96 ? 18.596 2.525 -13.479 1.00 91.00 96 ASN A CA 1
ATOM 740 C C . ASN A 1 96 ? 19.532 3.692 -13.849 1.00 91.00 96 ASN A C 1
ATOM 742 O O . ASN A 1 96 ? 19.087 4.819 -14.039 1.00 91.00 96 ASN A O 1
ATOM 746 N N . HIS A 1 97 ? 20.826 3.421 -14.027 1.00 86.19 97 HIS A N 1
ATOM 747 C CA . HIS A 1 97 ? 21.807 4.465 -14.358 1.00 86.19 97 HIS A CA 1
ATOM 748 C C . HIS A 1 97 ? 21.571 5.171 -15.701 1.00 86.19 97 HIS A C 1
ATOM 750 O O . HIS A 1 97 ? 22.010 6.304 -15.871 1.00 86.19 97 HIS A O 1
ATOM 756 N N . ALA A 1 98 ? 20.946 4.495 -16.665 1.00 84.75 98 ALA A N 1
ATOM 757 C CA . ALA A 1 98 ? 20.832 4.958 -18.047 1.00 84.75 98 ALA A CA 1
ATOM 758 C C . ALA A 1 98 ? 19.411 5.402 -18.434 1.00 84.75 98 ALA A C 1
ATOM 760 O O . ALA A 1 98 ? 19.195 5.855 -19.565 1.00 84.75 98 ALA A O 1
ATOM 761 N N . ARG A 1 99 ? 18.428 5.206 -17.548 1.00 84.00 99 ARG A N 1
ATOM 762 C CA . ARG A 1 99 ? 17.004 5.394 -17.843 1.00 84.00 99 ARG A CA 1
ATOM 763 C C . ARG A 1 99 ? 16.274 5.961 -16.628 1.00 84.00 99 ARG A C 1
ATOM 765 O O . ARG A 1 99 ? 15.957 5.233 -15.688 1.00 84.00 99 ARG A O 1
ATOM 772 N N . ASP A 1 100 ? 15.956 7.246 -16.692 1.00 83.94 100 ASP A N 1
ATOM 773 C CA . ASP A 1 100 ? 15.231 7.934 -15.625 1.00 83.94 100 ASP A CA 1
ATOM 774 C C . ASP A 1 100 ? 13.851 7.310 -15.381 1.00 83.94 100 A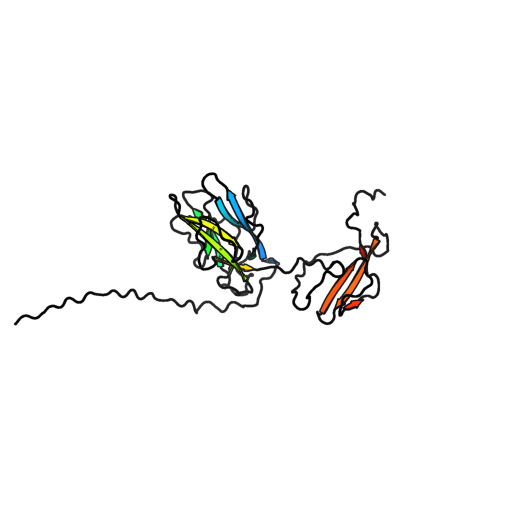SP A C 1
ATOM 776 O O . ASP A 1 100 ? 13.109 6.968 -16.311 1.00 83.94 100 ASP A O 1
ATOM 780 N N . GLY A 1 101 ? 13.495 7.168 -14.104 1.00 84.00 101 GLY A N 1
ATOM 781 C CA . GLY A 1 101 ? 12.205 6.623 -13.682 1.00 84.00 101 GLY A CA 1
ATOM 782 C C . GLY A 1 101 ? 12.079 5.101 -13.779 1.00 84.00 101 GLY A C 1
ATOM 783 O O . GLY A 1 101 ? 11.049 4.567 -13.367 1.00 84.00 101 GLY A O 1
ATOM 784 N N . TRP A 1 102 ? 13.099 4.385 -14.266 1.00 90.25 102 TRP A N 1
ATOM 785 C CA . TRP A 1 102 ? 13.138 2.922 -14.205 1.00 90.25 102 TRP A CA 1
ATOM 786 C C . TRP A 1 102 ? 13.487 2.492 -12.783 1.00 90.25 102 TRP A C 1
ATOM 788 O O . TRP A 1 102 ? 14.659 2.342 -12.425 1.00 90.25 102 TRP A O 1
ATOM 798 N N . ILE A 1 103 ? 12.445 2.348 -11.964 1.00 92.94 103 ILE A N 1
ATOM 799 C CA . ILE A 1 103 ? 12.573 2.077 -10.536 1.00 92.94 103 ILE A CA 1
ATOM 800 C C . ILE A 1 103 ? 12.527 0.581 -10.239 1.00 92.94 103 ILE A C 1
ATOM 802 O O . ILE A 1 103 ? 11.600 -0.143 -10.610 1.00 92.94 103 ILE A O 1
ATOM 806 N N . PHE A 1 104 ? 13.520 0.141 -9.479 1.00 92.06 104 PHE A N 1
ATOM 807 C CA . PHE A 1 104 ? 13.668 -1.213 -8.988 1.00 92.06 104 PHE A CA 1
ATOM 808 C C . PHE A 1 104 ? 13.649 -1.233 -7.459 1.00 92.06 104 PHE A C 1
ATOM 810 O O . PHE A 1 104 ? 14.582 -0.762 -6.801 1.00 92.06 104 PHE A O 1
ATOM 817 N N . HIS A 1 105 ? 12.586 -1.805 -6.898 1.00 92.81 105 HIS A N 1
ATOM 818 C CA . HIS A 1 105 ? 12.495 -2.110 -5.479 1.00 92.81 105 HIS A CA 1
ATOM 819 C C . HIS A 1 105 ? 13.056 -3.505 -5.198 1.00 92.81 105 HIS A C 1
ATOM 821 O O . HIS A 1 105 ? 12.730 -4.465 -5.905 1.00 92.81 105 HIS A O 1
ATOM 827 N N . GLN A 1 106 ? 13.868 -3.623 -4.148 1.00 88.44 106 GLN A N 1
ATOM 828 C CA . GLN A 1 106 ? 14.444 -4.895 -3.708 1.00 88.44 106 GLN A CA 1
ATOM 829 C C . GLN A 1 106 ? 14.388 -5.058 -2.193 1.00 88.44 106 GLN A C 1
ATOM 831 O O . GLN A 1 106 ? 14.347 -4.077 -1.450 1.00 88.44 106 GLN A O 1
ATOM 836 N N . ASN A 1 107 ? 14.441 -6.310 -1.744 1.00 83.69 107 ASN A N 1
ATOM 837 C CA . ASN A 1 107 ? 14.627 -6.640 -0.342 1.00 83.69 107 ASN A CA 1
ATOM 838 C C . ASN A 1 107 ? 16.075 -6.361 0.081 1.00 83.69 107 ASN A C 1
ATOM 840 O O . ASN A 1 107 ? 17.023 -6.975 -0.403 1.00 83.69 107 ASN A O 1
ATOM 844 N N . ASN A 1 108 ? 16.264 -5.431 1.010 1.00 75.06 108 ASN A N 1
ATOM 845 C CA . ASN A 1 108 ? 17.594 -5.022 1.447 1.00 75.06 108 ASN A CA 1
ATOM 846 C C . ASN A 1 108 ? 18.117 -5.902 2.597 1.00 75.06 108 ASN A C 1
ATOM 848 O O . ASN A 1 108 ? 18.382 -5.413 3.695 1.00 75.06 108 ASN A O 1
ATOM 852 N N . LEU A 1 109 ? 18.227 -7.217 2.363 1.00 65.69 109 LEU A N 1
ATOM 853 C CA . LEU A 1 109 ? 18.790 -8.157 3.348 1.00 65.69 109 LEU A CA 1
ATOM 854 C C . LEU A 1 109 ? 20.294 -7.918 3.578 1.00 65.69 109 LEU A C 1
ATOM 856 O O . LEU A 1 109 ? 20.811 -8.214 4.651 1.00 65.69 109 LEU A O 1
ATOM 860 N N . ILE A 1 110 ? 20.980 -7.350 2.582 1.00 61.91 110 ILE A N 1
ATOM 861 C CA . ILE A 1 110 ? 22.361 -6.862 2.666 1.00 61.91 110 ILE A CA 1
ATOM 862 C C . ILE A 1 110 ? 22.314 -5.337 2.493 1.00 61.91 110 ILE A C 1
ATOM 864 O O . ILE A 1 110 ? 21.649 -4.888 1.565 1.00 61.91 110 ILE A O 1
ATOM 868 N N . PRO A 1 111 ? 22.985 -4.523 3.330 1.00 59.62 111 PRO A N 1
ATOM 869 C CA . PRO A 1 111 ? 22.768 -3.076 3.363 1.00 59.62 111 PRO A CA 1
ATOM 870 C C . PRO A 1 111 ? 23.043 -2.358 2.031 1.00 59.62 111 PRO A C 1
ATOM 872 O O . PRO A 1 111 ? 24.188 -2.227 1.616 1.00 59.62 111 PRO A O 1
ATOM 875 N N . ARG A 1 112 ? 21.984 -1.830 1.409 1.00 67.75 112 ARG A N 1
ATOM 876 C CA . ARG A 1 112 ? 21.947 -0.760 0.385 1.00 67.75 112 ARG A CA 1
ATOM 877 C C . ARG A 1 112 ? 22.921 -0.950 -0.784 1.00 67.75 112 ARG A C 1
ATOM 879 O O . ARG A 1 112 ? 23.421 0.030 -1.331 1.00 67.75 112 ARG A O 1
ATOM 886 N N . VAL A 1 113 ? 23.163 -2.195 -1.196 1.00 77.75 113 VAL A N 1
ATOM 887 C CA . VAL A 1 113 ? 23.928 -2.492 -2.414 1.00 77.75 113 VAL A CA 1
ATOM 888 C C . VAL A 1 113 ? 22.947 -2.614 -3.583 1.00 77.75 113 VAL A C 1
ATOM 890 O O . VAL A 1 113 ? 22.200 -3.595 -3.647 1.00 77.75 113 VAL A O 1
ATOM 893 N N . PRO A 1 114 ? 22.888 -1.632 -4.498 1.00 81.25 114 PRO A N 1
ATOM 894 C CA . PRO A 1 114 ? 22.046 -1.745 -5.678 1.00 81.25 114 PRO A CA 1
ATOM 895 C C . PRO A 1 114 ? 22.634 -2.774 -6.667 1.00 81.25 114 PRO A C 1
ATOM 897 O O . PRO A 1 114 ? 23.842 -3.029 -6.658 1.00 81.25 114 PRO A O 1
ATOM 900 N N . PRO A 1 115 ? 21.813 -3.356 -7.558 1.00 81.25 115 PRO A N 1
ATOM 901 C CA . PRO A 1 115 ? 22.311 -4.159 -8.674 1.00 81.25 115 PRO A CA 1
ATOM 902 C C . PRO A 1 115 ? 23.283 -3.374 -9.571 1.00 81.25 115 PRO A C 1
ATOM 904 O O . PRO A 1 115 ? 23.190 -2.155 -9.658 1.00 81.25 115 PRO A O 1
ATOM 907 N N . ILE A 1 116 ? 24.136 -4.079 -10.327 1.00 80.56 116 ILE A N 1
ATOM 908 C CA . ILE A 1 116 ? 25.232 -3.524 -11.165 1.00 80.56 116 ILE A CA 1
ATOM 909 C C . ILE A 1 116 ? 24.788 -2.402 -12.136 1.00 80.56 116 ILE A C 1
ATOM 911 O O . ILE A 1 116 ? 25.600 -1.585 -12.556 1.00 80.56 116 ILE A O 1
ATOM 915 N N . THR A 1 117 ? 23.506 -2.333 -12.494 1.00 85.75 117 THR A N 1
ATOM 916 C CA . THR A 1 117 ? 22.944 -1.339 -13.428 1.00 85.75 117 THR A CA 1
ATOM 917 C C . THR A 1 117 ? 22.108 -0.246 -12.761 1.00 85.75 117 THR A C 1
ATOM 919 O O . THR A 1 117 ? 21.499 0.569 -13.457 1.00 85.75 117 THR A O 1
ATOM 922 N N . HIS A 1 118 ? 22.061 -0.220 -11.431 1.00 90.12 118 HIS A N 1
ATOM 923 C CA . HIS A 1 118 ? 21.221 0.689 -10.669 1.00 90.12 118 HIS A CA 1
ATOM 924 C C . HIS A 1 118 ? 22.018 1.438 -9.601 1.00 90.12 118 HIS A C 1
ATOM 926 O O . HIS A 1 118 ? 23.009 0.952 -9.063 1.00 90.12 118 HIS A O 1
ATOM 932 N N . ARG A 1 119 ? 21.508 2.610 -9.227 1.00 90.56 119 ARG A N 1
ATOM 933 C CA . ARG A 1 119 ? 21.934 3.362 -8.045 1.00 90.56 119 ARG A CA 1
ATOM 934 C C . ARG A 1 119 ? 20.846 3.350 -6.985 1.00 90.56 119 ARG A C 1
ATOM 936 O O . ARG A 1 119 ? 19.664 3.448 -7.307 1.00 90.56 119 ARG A O 1
ATOM 943 N N . TYR A 1 120 ? 21.257 3.296 -5.726 1.00 89.88 120 TYR A N 1
ATOM 944 C CA . TYR A 1 120 ? 20.367 3.513 -4.593 1.00 89.88 120 TYR A CA 1
ATOM 945 C C . TYR A 1 120 ? 19.873 4.970 -4.565 1.00 89.88 120 TYR A C 1
ATOM 947 O O . TYR A 1 120 ? 20.650 5.887 -4.842 1.00 89.88 120 TYR A O 1
ATOM 955 N N . ILE A 1 121 ? 18.599 5.188 -4.226 1.00 89.25 121 ILE A N 1
ATOM 956 C CA . ILE A 1 121 ? 18.001 6.524 -4.087 1.00 89.25 121 ILE A CA 1
ATOM 957 C C . ILE A 1 121 ? 17.887 6.863 -2.593 1.00 89.25 121 ILE A C 1
ATOM 959 O O . ILE A 1 121 ? 16.911 6.469 -1.956 1.00 89.25 121 ILE A O 1
ATOM 963 N N . PRO A 1 122 ? 18.838 7.615 -2.007 1.00 83.50 122 PRO A N 1
ATOM 964 C CA . PRO A 1 122 ? 18.844 7.889 -0.568 1.00 83.50 122 PRO A CA 1
ATOM 965 C C . PRO A 1 122 ? 17.752 8.862 -0.117 1.00 83.50 122 PRO A C 1
ATOM 967 O O . PRO A 1 122 ? 17.477 8.957 1.072 1.00 83.50 122 PRO A O 1
ATOM 970 N N . THR A 1 123 ? 17.147 9.594 -1.050 1.00 85.25 123 THR A N 1
ATOM 971 C CA . THR A 1 123 ? 16.044 10.525 -0.784 1.00 85.25 123 THR A CA 1
ATOM 972 C C . THR A 1 123 ? 14.674 9.855 -0.829 1.00 85.25 123 THR A C 1
ATOM 974 O O . THR A 1 123 ? 13.672 10.511 -0.550 1.00 85.25 123 THR A O 1
ATOM 977 N N . ALA A 1 124 ? 14.597 8.575 -1.208 1.00 86.75 124 ALA A N 1
ATOM 978 C CA . ALA A 1 124 ? 13.349 7.834 -1.146 1.00 86.75 124 ALA A CA 1
ATOM 979 C C . ALA A 1 124 ? 12.971 7.598 0.321 1.00 86.75 124 ALA A C 1
ATOM 981 O O . ALA A 1 124 ? 13.822 7.243 1.135 1.00 86.75 124 ALA A O 1
ATOM 982 N N . LYS A 1 125 ? 11.688 7.788 0.648 1.00 89.44 125 LYS A N 1
ATOM 983 C CA . LYS A 1 125 ? 11.168 7.500 1.984 1.00 89.44 125 LYS A CA 1
ATOM 984 C C . LYS A 1 125 ? 11.407 6.030 2.319 1.00 89.44 125 LYS A C 1
ATOM 986 O O . LYS A 1 125 ? 11.157 5.152 1.489 1.00 89.44 125 LYS A O 1
ATOM 991 N N . GLU A 1 126 ? 11.905 5.776 3.524 1.00 88.81 126 GLU A N 1
ATOM 992 C CA . GLU A 1 126 ? 12.160 4.417 3.980 1.00 88.81 126 GLU A CA 1
ATOM 993 C C . GLU A 1 126 ? 10.834 3.677 4.169 1.00 88.81 126 GLU A C 1
ATOM 995 O O . GLU A 1 126 ? 9.890 4.181 4.778 1.00 88.81 126 GLU A O 1
ATOM 1000 N N . MET A 1 127 ? 10.770 2.473 3.612 1.00 92.44 127 MET A N 1
ATOM 1001 C CA . MET A 1 127 ? 9.602 1.606 3.661 1.00 92.44 127 MET A CA 1
ATOM 1002 C C . MET A 1 127 ? 10.066 0.218 4.056 1.00 92.44 127 MET A C 1
ATOM 1004 O O . MET A 1 127 ? 11.048 -0.283 3.512 1.00 92.44 127 MET A O 1
ATOM 1008 N N . TYR A 1 128 ? 9.350 -0.411 4.974 1.00 91.69 128 TYR A N 1
ATOM 1009 C CA . TYR A 1 128 ? 9.709 -1.698 5.542 1.00 91.69 128 TYR A CA 1
ATOM 1010 C C . TYR A 1 128 ? 8.546 -2.678 5.406 1.00 91.69 128 TYR A C 1
ATOM 1012 O O . TYR A 1 128 ? 7.381 -2.322 5.600 1.00 91.69 128 TYR A O 1
ATOM 1020 N N . CYS A 1 129 ? 8.877 -3.922 5.073 1.00 92.00 129 CYS A N 1
ATOM 1021 C CA . CYS A 1 129 ? 7.941 -5.036 4.959 1.00 92.00 129 CYS A CA 1
ATOM 1022 C C . CYS A 1 129 ? 8.606 -6.346 5.401 1.00 92.00 129 CYS A C 1
ATOM 1024 O O . CYS A 1 129 ? 9.815 -6.386 5.655 1.00 92.00 129 CYS A O 1
ATOM 1026 N N . VAL A 1 130 ? 7.814 -7.413 5.522 1.00 90.12 130 VAL A N 1
ATOM 1027 C CA . VAL A 1 130 ? 8.294 -8.732 5.964 1.00 90.12 130 VAL A CA 1
ATOM 1028 C C . VAL A 1 130 ? 8.488 -9.681 4.786 1.00 90.12 130 VAL A C 1
ATOM 1030 O O . VAL A 1 130 ? 7.850 -9.551 3.738 1.00 90.12 130 VAL A O 1
ATOM 1033 N N . TYR A 1 131 ? 9.364 -10.671 4.958 1.00 88.06 131 TYR A N 1
ATOM 1034 C CA . TYR A 1 131 ? 9.669 -11.631 3.894 1.00 88.06 131 TYR A CA 1
ATOM 1035 C C . TYR A 1 131 ? 8.607 -12.716 3.745 1.00 88.06 131 TYR A C 1
ATOM 1037 O O . TYR A 1 131 ? 8.262 -13.093 2.627 1.00 88.06 131 TYR A O 1
ATOM 1045 N N . ARG A 1 132 ? 8.105 -13.244 4.865 1.00 86.94 132 ARG A N 1
ATOM 1046 C CA . ARG A 1 132 ? 7.170 -14.369 4.867 1.00 86.94 132 ARG A CA 1
ATOM 1047 C C . ARG A 1 132 ? 5.779 -13.890 5.237 1.00 86.94 132 ARG A C 1
ATOM 1049 O O . ARG A 1 132 ? 5.608 -13.030 6.096 1.00 86.94 132 ARG A O 1
ATOM 1056 N N . LYS A 1 133 ? 4.783 -14.503 4.606 1.00 89.31 133 LYS A N 1
ATOM 1057 C CA . LYS A 1 133 ? 3.384 -14.287 4.956 1.00 89.31 133 LYS A CA 1
ATOM 1058 C C . LYS A 1 133 ? 3.166 -14.623 6.430 1.00 89.31 133 LYS A C 1
ATOM 1060 O O . LYS A 1 133 ? 3.620 -15.668 6.893 1.00 89.31 133 LYS A O 1
ATOM 1065 N N . ASN A 1 134 ? 2.397 -13.783 7.105 1.00 86.44 134 ASN A N 1
ATOM 1066 C CA . ASN A 1 134 ? 2.047 -13.858 8.517 1.00 86.44 134 ASN A CA 1
ATOM 1067 C C . ASN A 1 134 ? 3.219 -13.658 9.480 1.00 86.44 134 ASN A C 1
ATOM 1069 O O . ASN A 1 134 ? 3.008 -13.794 10.676 1.00 86.44 134 ASN A O 1
ATOM 1073 N N . ASP A 1 135 ? 4.427 -13.317 9.032 1.00 86.12 135 ASP A N 1
ATOM 1074 C CA . ASP A 1 135 ? 5.401 -12.767 9.974 1.00 86.12 135 ASP A CA 1
ATOM 1075 C C . ASP A 1 135 ? 4.897 -11.377 10.383 1.00 86.12 135 ASP A C 1
ATOM 1077 O O . ASP A 1 135 ? 4.496 -10.578 9.536 1.00 86.12 135 ASP A O 1
ATOM 1081 N N . CYS A 1 136 ? 4.859 -11.091 11.684 1.00 84.50 136 CYS A N 1
ATOM 1082 C CA . CYS A 1 136 ? 4.386 -9.813 12.223 1.00 84.50 136 CYS A CA 1
ATOM 1083 C C . CYS A 1 136 ? 2.938 -9.475 11.838 1.00 84.50 136 CYS A C 1
ATOM 1085 O O . CYS A 1 136 ? 2.606 -8.304 11.658 1.00 84.50 136 CYS A O 1
ATOM 1087 N N . SER A 1 137 ? 2.082 -10.477 11.613 1.00 84.75 137 SER A N 1
ATOM 1088 C CA . SER A 1 137 ? 0.725 -10.285 11.079 1.00 84.75 137 SER A CA 1
ATOM 1089 C C . SER A 1 137 ? 0.660 -9.585 9.709 1.00 84.75 137 SER A C 1
ATOM 1091 O O . SER A 1 137 ? -0.390 -9.050 9.356 1.00 84.75 137 SER A O 1
ATOM 1093 N N . ALA A 1 138 ? 1.751 -9.542 8.935 1.00 89.38 138 ALA A N 1
ATOM 1094 C CA . ALA A 1 138 ? 1.720 -9.012 7.573 1.00 89.38 138 ALA A CA 1
ATOM 1095 C C . ALA A 1 138 ? 1.243 -10.082 6.587 1.00 89.38 138 ALA A C 1
ATOM 1097 O O . ALA A 1 138 ? 1.808 -11.169 6.472 1.00 89.38 138 ALA A O 1
ATOM 1098 N N . ASP A 1 139 ? 0.187 -9.763 5.857 1.00 89.62 139 ASP A N 1
ATOM 1099 C CA . ASP A 1 139 ? -0.613 -10.713 5.092 1.00 89.62 139 ASP A CA 1
ATOM 1100 C C . ASP A 1 139 ? -0.887 -10.258 3.653 1.00 89.62 139 ASP A C 1
ATOM 1102 O O . ASP A 1 139 ? -1.311 -11.078 2.835 1.00 89.62 139 ASP A O 1
ATOM 1106 N N . VAL A 1 140 ? -0.595 -8.996 3.318 1.00 92.25 140 VAL A N 1
ATOM 1107 C CA . VAL A 1 140 ? -0.844 -8.417 1.990 1.00 92.25 140 VAL A CA 1
ATOM 1108 C C . VAL A 1 140 ? 0.388 -8.586 1.112 1.00 92.25 140 VAL A C 1
ATOM 1110 O O . VAL A 1 140 ? 1.396 -7.917 1.354 1.00 92.25 140 VAL A O 1
ATOM 1113 N N . PRO A 1 141 ? 0.341 -9.439 0.076 1.00 94.62 141 PRO A N 1
ATOM 1114 C CA . PRO A 1 141 ? 1.478 -9.633 -0.804 1.00 94.62 141 PRO A CA 1
ATOM 1115 C C . PRO A 1 141 ? 1.661 -8.431 -1.731 1.00 94.62 141 PRO A C 1
ATOM 1117 O O . PRO A 1 141 ? 0.701 -7.889 -2.284 1.00 94.62 141 PRO A O 1
ATOM 1120 N N . ILE A 1 142 ? 2.919 -8.064 -1.945 1.00 95.88 142 ILE A N 1
ATOM 1121 C CA . ILE A 1 142 ? 3.337 -7.108 -2.965 1.00 95.88 142 ILE A CA 1
ATOM 1122 C C . ILE A 1 142 ? 4.139 -7.883 -4.000 1.00 95.88 142 ILE A C 1
ATOM 1124 O O . ILE A 1 142 ? 5.208 -8.412 -3.692 1.00 95.88 142 ILE A O 1
ATOM 1128 N N . TYR A 1 143 ? 3.640 -7.959 -5.227 1.00 95.06 143 TYR A N 1
ATOM 1129 C CA . TYR A 1 143 ? 4.325 -8.655 -6.310 1.00 95.06 143 TYR A CA 1
ATOM 1130 C C . TYR A 1 143 ? 5.103 -7.692 -7.186 1.00 95.06 143 TYR A C 1
ATOM 1132 O O . TYR A 1 143 ? 4.660 -6.580 -7.471 1.00 95.06 143 TYR A O 1
ATOM 1140 N N . ARG A 1 144 ? 6.255 -8.166 -7.660 1.00 95.06 144 ARG A N 1
ATOM 1141 C CA . ARG A 1 144 ? 7.017 -7.533 -8.727 1.00 95.06 144 ARG A CA 1
ATOM 1142 C C . ARG A 1 144 ? 6.734 -8.253 -10.040 1.00 95.06 144 ARG A C 1
ATOM 1144 O O . ARG A 1 144 ? 6.670 -9.479 -10.108 1.00 95.06 144 ARG A O 1
ATOM 1151 N N . HIS A 1 145 ? 6.569 -7.456 -11.081 1.00 94.38 145 HIS A N 1
ATOM 1152 C CA . HIS A 1 145 ? 6.279 -7.865 -12.445 1.00 94.38 145 HIS A CA 1
ATOM 1153 C C . HIS A 1 145 ? 7.429 -7.409 -13.327 1.00 94.38 145 HIS A C 1
ATOM 1155 O O . HIS A 1 145 ? 7.830 -6.248 -13.262 1.00 94.38 145 HIS A O 1
ATOM 1161 N N . ILE A 1 146 ? 7.961 -8.306 -14.150 1.00 92.75 146 ILE A N 1
ATOM 1162 C CA . ILE A 1 146 ? 9.138 -8.058 -14.983 1.00 92.75 146 ILE A CA 1
ATOM 1163 C C . ILE A 1 146 ? 8.741 -8.133 -16.450 1.00 92.75 146 ILE A C 1
ATOM 1165 O O . ILE A 1 146 ? 8.170 -9.122 -16.908 1.00 92.75 146 ILE A O 1
ATOM 1169 N N . ARG A 1 147 ? 9.111 -7.108 -17.213 1.00 91.94 147 ARG A N 1
ATOM 1170 C CA . ARG A 1 147 ? 9.072 -7.128 -18.672 1.00 91.94 147 ARG A CA 1
ATOM 1171 C C . ARG A 1 147 ? 10.481 -6.986 -19.213 1.00 91.94 147 ARG A C 1
ATOM 1173 O O . ARG A 1 147 ? 11.192 -6.039 -18.884 1.00 91.94 147 ARG A O 1
ATOM 1180 N N . VAL A 1 148 ? 10.868 -7.918 -20.074 1.00 89.38 148 VAL A N 1
ATOM 1181 C CA . VAL A 1 148 ? 12.126 -7.827 -20.815 1.00 89.38 148 VAL A CA 1
ATOM 1182 C C . VAL A 1 148 ? 11.886 -6.972 -22.051 1.00 89.38 148 VAL A C 1
ATOM 1184 O O . VAL A 1 148 ? 11.004 -7.255 -22.861 1.00 89.38 148 VAL A O 1
ATOM 1187 N N . THR A 1 149 ? 12.657 -5.902 -22.180 1.00 86.00 149 THR A N 1
ATOM 1188 C CA . THR A 1 149 ? 12.640 -5.005 -23.338 1.00 86.00 149 THR A CA 1
ATOM 1189 C C . THR A 1 149 ? 14.020 -4.987 -23.989 1.00 86.00 149 THR A C 1
ATOM 1191 O O . THR A 1 149 ? 14.993 -5.471 -23.410 1.00 86.00 149 THR A O 1
ATOM 1194 N N . LYS A 1 150 ? 14.134 -4.382 -25.176 1.00 85.19 150 LYS A N 1
ATOM 1195 C CA . LYS A 1 150 ? 15.436 -4.156 -25.831 1.00 85.19 150 LYS A CA 1
ATOM 1196 C C . LYS A 1 150 ? 16.403 -3.324 -24.971 1.00 85.19 150 LYS A C 1
ATOM 1198 O O . LYS A 1 150 ? 17.610 -3.431 -25.134 1.00 85.19 150 LYS A O 1
ATOM 1203 N N . ASP A 1 151 ? 15.857 -2.508 -24.069 1.00 83.06 151 ASP A N 1
ATOM 1204 C CA . ASP A 1 151 ? 16.587 -1.581 -23.205 1.00 83.06 151 ASP A CA 1
ATOM 1205 C C . ASP A 1 151 ? 16.874 -2.173 -21.809 1.00 83.06 151 ASP A C 1
ATOM 1207 O O . ASP A 1 151 ? 17.490 -1.515 -20.973 1.00 83.06 151 ASP A O 1
ATOM 1211 N N . GLY A 1 152 ? 16.450 -3.419 -21.554 1.00 83.88 152 GLY A N 1
ATOM 1212 C CA . GLY A 1 152 ? 16.688 -4.145 -20.307 1.00 83.88 152 GLY A CA 1
ATOM 1213 C C . GLY A 1 152 ? 15.410 -4.562 -19.577 1.00 83.88 152 GLY A C 1
ATOM 1214 O O . GLY A 1 152 ? 14.325 -4.649 -20.163 1.00 83.88 152 GLY A O 1
ATOM 1215 N N . PHE A 1 153 ? 15.557 -4.846 -18.283 1.00 87.31 153 PHE A N 1
ATOM 1216 C CA . PHE A 1 153 ? 14.467 -5.276 -17.4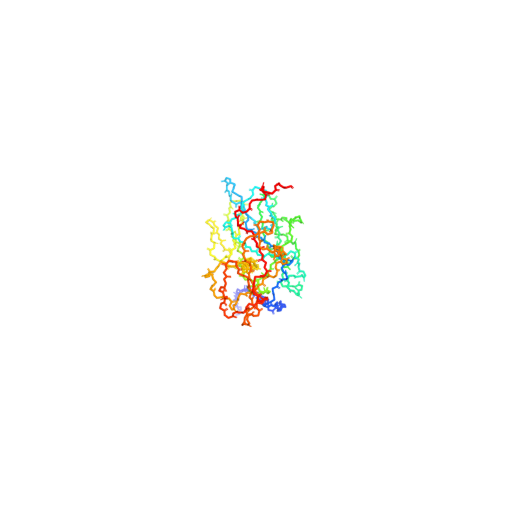08 1.00 87.31 153 PHE A CA 1
ATOM 1217 C C . PHE A 1 153 ? 13.682 -4.077 -16.888 1.00 87.31 153 PHE A C 1
ATOM 1219 O O . PHE A 1 153 ? 14.231 -3.207 -16.211 1.00 87.31 153 PHE A O 1
ATOM 1226 N N . HIS A 1 154 ? 12.388 -4.065 -17.183 1.00 90.50 154 HIS A N 1
ATOM 1227 C CA . HIS A 1 154 ? 11.456 -3.067 -16.695 1.00 90.50 154 HIS A CA 1
ATOM 1228 C C . HIS A 1 154 ? 10.540 -3.677 -15.628 1.00 90.50 154 HIS A C 1
ATOM 1230 O O . HIS A 1 154 ? 10.046 -4.795 -15.801 1.00 90.50 154 HIS A O 1
ATOM 1236 N N . HIS A 1 155 ? 10.305 -2.942 -14.540 1.00 92.50 155 HIS A N 1
ATOM 1237 C CA . HIS A 1 155 ? 9.606 -3.445 -13.361 1.00 92.50 155 HIS A CA 1
ATOM 1238 C C . HIS A 1 155 ? 8.293 -2.701 -13.126 1.00 92.50 155 HIS A C 1
ATOM 1240 O O . HIS A 1 155 ? 8.229 -1.476 -13.210 1.00 92.50 155 HIS A O 1
ATOM 1246 N N . LEU A 1 156 ? 7.253 -3.458 -12.797 1.00 94.25 156 LEU A N 1
ATOM 1247 C CA . LEU A 1 156 ? 5.989 -2.963 -12.266 1.00 94.25 156 LEU A CA 1
ATOM 1248 C C . LEU A 1 156 ? 5.629 -3.730 -10.998 1.00 94.25 156 LEU A C 1
ATOM 1250 O O . LEU A 1 156 ? 6.270 -4.725 -10.658 1.00 94.25 156 LEU A O 1
ATOM 1254 N N . TYR A 1 157 ? 4.611 -3.253 -10.289 1.00 95.19 157 TYR A N 1
ATOM 1255 C CA . TYR A 1 157 ? 4.223 -3.804 -8.999 1.00 95.19 157 TYR A CA 1
ATOM 1256 C C . TYR A 1 157 ? 2.711 -3.974 -8.924 1.00 95.19 157 TYR A C 1
ATOM 1258 O O . TYR A 1 157 ? 1.966 -3.217 -9.550 1.00 95.19 157 TYR A O 1
ATOM 1266 N N . THR A 1 158 ? 2.258 -4.954 -8.152 1.00 94.06 158 THR A N 1
ATOM 1267 C CA . THR A 1 158 ? 0.848 -5.114 -7.783 1.00 94.06 158 THR A CA 1
ATOM 1268 C C . THR A 1 158 ? 0.731 -5.404 -6.296 1.00 94.06 158 THR A C 1
ATOM 1270 O O . THR A 1 158 ? 1.675 -5.876 -5.660 1.00 94.06 158 THR A O 1
ATOM 1273 N N . ILE A 1 159 ? -0.429 -5.068 -5.740 1.00 92.75 159 ILE A N 1
ATOM 1274 C CA . ILE A 1 159 ? -0.808 -5.367 -4.362 1.00 92.75 159 ILE A CA 1
ATOM 1275 C C . ILE A 1 159 ? -1.936 -6.391 -4.443 1.00 92.75 159 ILE A C 1
ATOM 1277 O O . ILE A 1 159 ? -2.908 -6.162 -5.162 1.00 92.75 159 ILE A O 1
ATOM 1281 N N . GLY A 1 160 ? -1.805 -7.497 -3.715 1.00 87.38 160 GLY A N 1
ATOM 1282 C CA . GLY A 1 160 ? -2.711 -8.641 -3.826 1.00 87.38 160 GLY A CA 1
ATOM 1283 C C . GLY A 1 160 ? -2.219 -9.698 -4.818 1.00 87.38 160 GLY A C 1
ATOM 1284 O O . GLY A 1 160 ? -1.246 -9.509 -5.541 1.00 87.38 160 GLY A O 1
ATOM 1285 N N . ASP A 1 161 ? -2.873 -10.854 -4.807 1.00 79.00 161 ASP A N 1
ATOM 1286 C CA . ASP A 1 161 ? -2.488 -12.080 -5.519 1.00 79.00 161 ASP A CA 1
ATOM 1287 C C . ASP A 1 161 ? -3.205 -12.297 -6.859 1.00 79.00 161 ASP A C 1
ATOM 1289 O O . ASP A 1 161 ? -2.848 -13.204 -7.608 1.00 79.00 161 ASP A O 1
ATOM 1293 N N . THR A 1 162 ? -4.191 -11.462 -7.172 1.00 76.88 162 THR A N 1
ATOM 1294 C CA . THR A 1 162 ? -5.066 -11.615 -8.344 1.00 76.88 162 THR A CA 1
ATOM 1295 C C . THR A 1 162 ? -4.724 -10.672 -9.499 1.00 76.88 162 THR A C 1
ATOM 1297 O O . THR A 1 162 ? -5.145 -10.911 -10.631 1.00 76.88 162 THR A O 1
ATOM 1300 N N . ASP A 1 163 ? -3.930 -9.631 -9.245 1.00 82.50 163 ASP A N 1
ATOM 1301 C CA . ASP A 1 163 ? -3.611 -8.601 -10.231 1.00 82.50 163 ASP A CA 1
ATOM 1302 C C . ASP A 1 163 ? -2.431 -9.016 -11.126 1.00 82.50 163 ASP A C 1
ATOM 1304 O O . ASP A 1 163 ? -1.270 -8.999 -10.709 1.00 82.50 163 ASP A O 1
ATOM 1308 N N . LEU A 1 164 ? -2.729 -9.305 -12.396 1.00 88.12 164 LEU A N 1
ATOM 1309 C CA . LEU A 1 164 ? -1.744 -9.508 -13.463 1.00 88.12 164 LEU A CA 1
ATOM 1310 C C . LEU A 1 164 ? -1.593 -8.249 -14.327 1.00 88.12 164 LEU A C 1
ATOM 1312 O O . LEU A 1 164 ? -2.530 -7.463 -14.491 1.00 88.12 164 LEU A O 1
ATOM 1316 N N . ILE A 1 165 ? -0.406 -8.055 -14.906 1.00 90.50 165 ILE A N 1
ATOM 1317 C CA . ILE A 1 165 ? -0.130 -6.941 -15.818 1.00 90.50 165 ILE A CA 1
ATOM 1318 C C . ILE A 1 165 ? 0.205 -7.487 -17.201 1.00 90.50 165 ILE A C 1
ATOM 1320 O O . ILE A 1 165 ? 1.170 -8.229 -17.366 1.00 90.50 165 ILE A O 1
ATOM 1324 N N . ASP A 1 166 ? -0.579 -7.084 -18.200 1.00 89.75 166 ASP A N 1
ATOM 1325 C CA . ASP A 1 166 ? -0.384 -7.542 -19.572 1.00 89.75 166 ASP A CA 1
ATOM 1326 C C . ASP A 1 166 ? 1.018 -7.192 -20.102 1.00 89.75 166 ASP A C 1
ATOM 1328 O O . ASP A 1 166 ? 1.523 -6.078 -19.923 1.00 89.75 166 ASP A O 1
ATOM 1332 N N . GLY A 1 167 ? 1.668 -8.172 -20.728 1.00 89.50 167 GLY A N 1
ATOM 1333 C CA . GLY A 1 167 ? 3.051 -8.073 -21.200 1.00 89.50 167 GLY A CA 1
ATOM 1334 C C . GLY A 1 167 ? 4.137 -8.141 -20.116 1.00 89.50 167 GLY A C 1
ATOM 1335 O O . GLY A 1 167 ? 5.307 -7.925 -20.444 1.00 89.50 167 GLY A O 1
ATOM 1336 N N . TYR A 1 168 ? 3.792 -8.437 -18.858 1.00 93.44 168 TYR A N 1
ATOM 1337 C CA . TYR A 1 168 ? 4.754 -8.670 -17.777 1.00 93.44 168 TYR A CA 1
ATOM 1338 C C . TYR A 1 168 ? 4.634 -10.083 -17.203 1.00 93.44 168 TYR A C 1
ATOM 1340 O O . TYR A 1 168 ? 3.554 -10.661 -17.118 1.00 93.44 168 TYR A O 1
ATOM 1348 N N . LEU A 1 169 ? 5.769 -10.621 -16.759 1.00 94.31 169 LEU A N 1
ATOM 1349 C CA . LEU A 1 169 ? 5.845 -11.843 -15.972 1.00 94.31 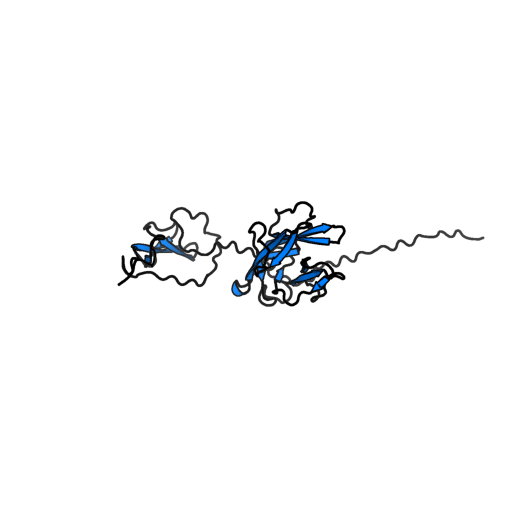169 LEU A CA 1
ATOM 1350 C C . LEU A 1 169 ? 5.845 -11.488 -14.482 1.00 94.31 169 LEU A C 1
ATOM 1352 O O . LEU A 1 169 ? 6.773 -10.835 -14.005 1.00 94.31 169 LEU A O 1
ATOM 1356 N N . GLN A 1 170 ? 4.847 -11.953 -13.737 1.00 94.75 170 GLN A N 1
ATOM 1357 C CA . GLN A 1 170 ? 4.853 -11.863 -12.278 1.00 94.75 170 GLN A CA 1
ATOM 1358 C C . GLN A 1 170 ? 5.892 -12.822 -11.680 1.00 94.75 170 GLN A C 1
ATOM 1360 O O . GLN A 1 170 ? 5.971 -13.991 -12.070 1.00 94.75 170 GLN A O 1
ATOM 1365 N N . GLU A 1 171 ? 6.669 -12.361 -10.701 1.00 92.00 171 GLU A N 1
ATOM 1366 C CA . GLU A 1 171 ? 7.520 -13.251 -9.910 1.00 92.00 171 GLU A CA 1
ATOM 1367 C C . GLU A 1 171 ? 6.675 -14.248 -9.100 1.00 92.00 171 GLU A C 1
ATOM 1369 O O . GLU A 1 171 ? 5.626 -13.909 -8.556 1.00 92.00 171 GLU A O 1
ATOM 1374 N N . ARG A 1 172 ? 7.138 -15.502 -8.996 1.00 89.69 172 ARG A N 1
ATOM 1375 C CA . ARG A 1 172 ? 6.398 -16.562 -8.283 1.00 89.69 172 ARG A CA 1
ATOM 1376 C C . ARG A 1 172 ? 6.223 -16.272 -6.796 1.00 89.69 172 ARG A C 1
ATOM 1378 O O . ARG A 1 172 ? 5.238 -16.689 -6.201 1.00 89.69 172 ARG A O 1
ATOM 1385 N N . THR A 1 173 ? 7.203 -15.610 -6.198 1.00 91.06 173 THR A N 1
ATOM 1386 C CA . THR A 1 173 ? 7.191 -15.212 -4.794 1.00 91.06 173 THR A CA 1
ATOM 1387 C C . THR A 1 173 ? 6.952 -13.710 -4.709 1.00 91.06 173 THR A C 1
ATOM 1389 O O . THR A 1 173 ? 7.593 -12.978 -5.468 1.00 91.06 173 THR A O 1
ATOM 1392 N N . PRO A 1 174 ? 6.094 -13.231 -3.791 1.00 94.06 174 PRO A N 1
ATOM 1393 C CA . PRO A 1 174 ? 5.993 -11.808 -3.504 1.00 94.06 174 PRO A CA 1
ATOM 1394 C C . PRO A 1 174 ? 7.358 -11.209 -3.185 1.00 94.06 174 PRO A C 1
ATOM 1396 O O . PRO A 1 174 ? 8.210 -11.860 -2.577 1.00 94.06 174 PRO A O 1
ATOM 1399 N N . LEU A 1 175 ? 7.530 -9.944 -3.555 1.00 93.75 175 LEU A N 1
ATOM 1400 C CA . LEU A 1 175 ? 8.687 -9.153 -3.160 1.00 93.75 175 LEU A CA 1
ATOM 1401 C C . LEU A 1 175 ? 8.742 -9.024 -1.635 1.00 93.75 175 LEU A C 1
ATOM 1403 O O . LEU A 1 175 ? 9.809 -9.165 -1.039 1.00 93.75 175 LEU A O 1
ATOM 1407 N N . CYS A 1 176 ? 7.586 -8.767 -1.020 1.00 93.56 176 CYS A N 1
ATOM 1408 C CA . CYS A 1 176 ? 7.390 -8.783 0.422 1.00 93.56 176 CYS A CA 1
ATOM 1409 C C . CYS A 1 176 ? 5.901 -8.773 0.788 1.00 93.56 176 CYS A C 1
ATOM 1411 O O . CYS A 1 176 ? 5.039 -8.682 -0.091 1.00 93.56 176 CYS A O 1
ATOM 1413 N N . TYR A 1 177 ? 5.613 -8.845 2.088 1.00 92.81 177 TYR A N 1
ATOM 1414 C CA . TYR A 1 177 ? 4.273 -8.694 2.640 1.00 92.81 177 TYR A CA 1
ATOM 1415 C C . TYR A 1 177 ? 4.194 -7.424 3.482 1.00 92.81 177 TYR A C 1
ATOM 1417 O O . TYR A 1 177 ? 5.029 -7.190 4.359 1.00 92.81 177 TYR A O 1
ATOM 1425 N N . GLY A 1 178 ? 3.192 -6.601 3.197 1.00 92.56 178 GLY A N 1
ATOM 1426 C CA . GLY A 1 178 ? 2.785 -5.503 4.061 1.00 92.56 178 GLY A CA 1
ATOM 1427 C C . GLY A 1 178 ? 1.548 -5.880 4.867 1.00 92.56 178 GLY A C 1
ATOM 1428 O O . GLY A 1 178 ? 1.081 -7.021 4.843 1.00 92.56 178 GLY A O 1
ATOM 1429 N N . TRP A 1 179 ? 1.003 -4.908 5.581 1.00 89.62 179 TRP A N 1
ATOM 1430 C CA . TRP A 1 179 ? -0.125 -5.141 6.472 1.00 89.62 179 TRP A CA 1
ATOM 1431 C C . TRP A 1 179 ? -1.436 -4.766 5.809 1.00 89.62 179 TRP A C 1
ATOM 1433 O O . TRP A 1 179 ? -1.586 -3.666 5.264 1.00 89.62 179 TRP A O 1
ATOM 1443 N N . ASN A 1 180 ? -2.416 -5.655 5.933 1.00 80.38 180 ASN A N 1
ATOM 1444 C CA . ASN A 1 180 ? -3.794 -5.291 5.707 1.00 80.38 180 ASN A CA 1
ATOM 1445 C C . ASN A 1 180 ? -4.266 -4.494 6.923 1.00 80.38 180 ASN A C 1
ATOM 1447 O O . ASN A 1 180 ? -4.151 -4.929 8.074 1.00 80.38 180 ASN A O 1
ATOM 1451 N N . VAL A 1 181 ? -4.789 -3.297 6.704 1.00 57.94 181 VAL A N 1
ATOM 1452 C CA . VAL A 1 181 ? -5.549 -2.600 7.745 1.00 57.94 181 VAL A CA 1
ATOM 1453 C C . VAL A 1 181 ? -6.963 -2.383 7.231 1.00 57.94 181 VAL A C 1
ATOM 1455 O O . VAL A 1 181 ? -7.562 -1.348 7.486 1.00 57.94 181 VAL A O 1
ATOM 1458 N N . THR A 1 182 ? -7.560 -3.407 6.605 1.00 49.72 182 THR A N 1
ATOM 1459 C CA . THR A 1 182 ? -9.007 -3.650 6.719 1.00 49.72 182 THR A CA 1
ATOM 1460 C C . THR A 1 182 ? -9.373 -3.975 8.173 1.00 49.72 182 THR A C 1
ATOM 1462 O O . THR A 1 182 ? -9.989 -4.987 8.474 1.00 49.72 182 THR A O 1
ATOM 1465 N N . THR A 1 183 ? -8.993 -3.114 9.108 1.00 43.19 183 THR A N 1
ATOM 1466 C CA . THR A 1 183 ? -9.940 -2.695 10.125 1.00 43.19 183 THR A CA 1
ATOM 1467 C C . THR A 1 183 ? -10.697 -1.575 9.430 1.00 43.19 183 THR A C 1
ATOM 1469 O O . THR A 1 183 ? -10.071 -0.586 9.038 1.00 43.19 183 THR A O 1
ATOM 1472 N N . ARG A 1 184 ? -12.001 -1.742 9.183 1.00 35.94 184 ARG A N 1
ATOM 1473 C CA . ARG A 1 184 ? -12.852 -0.618 8.770 1.00 35.94 184 ARG A CA 1
ATOM 1474 C C . ARG A 1 184 ? -12.459 0.609 9.594 1.00 35.94 184 ARG A C 1
ATOM 1476 O O . ARG A 1 184 ? -12.233 0.482 10.797 1.00 35.94 184 ARG A O 1
ATOM 1483 N N . LEU A 1 185 ? -12.323 1.758 8.930 1.00 38.31 185 LEU A N 1
ATOM 1484 C CA . LEU A 1 185 ? -12.219 3.036 9.624 1.00 38.31 185 LEU A CA 1
ATOM 1485 C C . LEU A 1 185 ? -13.335 3.074 10.669 1.00 38.31 185 LEU A C 1
ATOM 1487 O O . LEU A 1 185 ? -14.498 2.820 10.351 1.00 38.31 185 LEU A O 1
ATOM 1491 N N . ASP A 1 186 ? -12.923 3.267 11.916 1.00 43.00 186 ASP A N 1
ATOM 1492 C CA . ASP A 1 186 ? -13.791 3.352 13.077 1.00 43.00 186 ASP A CA 1
ATOM 1493 C C . ASP A 1 186 ? -14.717 4.551 12.884 1.00 43.00 186 ASP A C 1
ATOM 1495 O O . ASP A 1 186 ? -14.359 5.692 13.150 1.00 43.00 186 ASP A O 1
ATOM 1499 N N . HIS A 1 187 ? -15.916 4.297 12.382 1.00 44.69 187 HIS A N 1
ATOM 1500 C CA . HIS A 1 187 ? -17.028 5.177 12.652 1.00 44.69 187 HIS A CA 1
ATOM 1501 C C . HIS A 1 187 ? -17.906 4.399 13.615 1.00 44.69 187 HIS A C 1
ATOM 1503 O O . HIS A 1 187 ? -18.682 3.537 13.206 1.00 44.69 187 HIS A O 1
ATOM 1509 N N . LYS A 1 188 ? -17.834 4.738 14.904 1.00 53.25 188 LYS A N 1
ATOM 1510 C CA . LYS A 1 188 ? -18.792 4.257 15.912 1.00 53.25 188 LYS A CA 1
ATOM 1511 C C . LYS A 1 188 ? -20.251 4.632 15.611 1.00 53.25 188 LYS A C 1
ATOM 1513 O O . LYS A 1 188 ? -21.143 4.277 16.373 1.00 53.25 188 LYS A O 1
ATOM 1518 N N . PHE A 1 189 ? -20.483 5.357 14.518 1.00 53.97 189 PHE A N 1
ATOM 1519 C CA . PHE A 1 189 ? -21.774 5.620 13.913 1.00 53.97 189 PHE A CA 1
ATOM 1520 C C . PHE A 1 189 ? -22.045 4.591 12.827 1.00 53.97 189 PHE A C 1
ATOM 1522 O O . PHE A 1 189 ? -21.512 4.683 11.720 1.00 53.97 189 PHE A O 1
ATOM 1529 N N . VAL A 1 190 ? -22.921 3.642 13.122 1.00 50.66 190 VAL A N 1
ATOM 1530 C CA . VAL A 1 190 ? -23.403 2.709 12.112 1.00 50.66 190 VAL A CA 1
ATOM 1531 C C . VAL A 1 190 ? -24.897 2.947 11.888 1.00 50.66 190 VAL A C 1
ATOM 1533 O O . VAL A 1 190 ? -25.647 3.093 12.855 1.00 50.66 190 VAL A O 1
ATOM 1536 N N . PRO A 1 191 ? -25.355 3.034 10.626 1.00 47.34 191 PRO A N 1
ATOM 1537 C CA . PRO A 1 191 ? -26.778 3.063 10.322 1.00 47.34 191 PRO A CA 1
ATOM 1538 C C . PRO A 1 191 ? -27.462 1.772 10.787 1.00 47.34 191 PRO A C 1
ATOM 1540 O O . PRO A 1 191 ? -26.939 0.676 10.572 1.00 47.34 191 PRO A O 1
ATOM 1543 N N . GLU A 1 192 ? -28.651 1.912 11.371 1.00 49.88 192 GLU A N 1
ATOM 1544 C CA . GLU A 1 192 ? -29.479 0.807 11.863 1.00 49.88 192 GLU A CA 1
ATOM 1545 C C . GLU A 1 192 ? -29.625 -0.319 10.817 1.00 49.88 192 GLU A C 1
ATOM 1547 O O . GLU A 1 192 ? -29.848 -0.071 9.628 1.00 49.88 192 GLU A O 1
ATOM 1552 N N . GLY A 1 193 ? -29.462 -1.573 11.257 1.00 45.66 193 GLY A N 1
ATOM 1553 C CA . GLY A 1 193 ? -29.694 -2.765 10.431 1.00 45.66 193 GLY A CA 1
ATOM 1554 C C . GLY A 1 193 ? -28.613 -3.107 9.395 1.00 45.66 193 GLY A C 1
ATOM 1555 O O . GLY A 1 193 ? -28.826 -4.008 8.586 1.00 45.66 193 GLY A O 1
ATOM 1556 N N . ARG A 1 194 ? -27.455 -2.427 9.387 1.00 49.22 194 ARG A N 1
ATOM 1557 C CA . ARG A 1 194 ? -26.331 -2.726 8.464 1.00 49.22 194 ARG A CA 1
ATOM 1558 C C . ARG A 1 194 ? -25.129 -3.418 9.116 1.00 49.22 194 ARG A C 1
ATOM 1560 O O . ARG A 1 194 ? -24.052 -3.487 8.522 1.00 49.22 194 ARG A O 1
ATOM 1567 N N . GLU A 1 195 ? -25.309 -3.943 10.319 1.00 51.47 195 GLU A N 1
ATOM 1568 C CA . GLU A 1 195 ? -24.270 -4.590 11.118 1.00 51.47 195 GLU A CA 1
ATOM 1569 C C . GLU A 1 195 ? -24.424 -6.111 11.028 1.00 51.47 195 GLU A C 1
ATOM 1571 O O . GLU A 1 195 ? -25.317 -6.676 11.648 1.00 51.47 195 GLU A O 1
ATOM 1576 N N . MET A 1 196 ? -23.577 -6.796 10.258 1.00 43.25 196 MET A N 1
ATOM 1577 C CA . MET A 1 196 ? -23.501 -8.260 10.299 1.00 43.25 196 MET A CA 1
ATOM 1578 C C . MET A 1 196 ? -22.105 -8.687 10.767 1.00 43.25 196 MET A C 1
ATOM 1580 O O . MET A 1 196 ? -21.116 -8.245 10.192 1.00 43.25 196 MET A O 1
ATOM 1584 N N . PHE A 1 197 ? -22.061 -9.566 11.779 1.00 47.25 197 PHE A N 1
ATOM 1585 C CA . PHE A 1 197 ? -20.878 -10.272 12.312 1.00 47.25 197 PHE A CA 1
ATOM 1586 C C . PHE A 1 197 ? -19.802 -9.421 13.027 1.00 47.25 197 PHE A C 1
ATOM 1588 O O . PHE A 1 197 ? -18.674 -9.306 12.560 1.00 47.25 197 PHE A O 1
ATOM 1595 N N . ARG A 1 198 ? -20.123 -8.914 14.231 1.00 50.75 198 ARG A N 1
ATOM 1596 C CA . ARG A 1 198 ? -19.220 -8.103 15.086 1.00 50.75 198 ARG A CA 1
ATOM 1597 C C . ARG A 1 198 ? -18.219 -8.870 15.956 1.00 50.75 198 ARG A C 1
ATOM 1599 O O . ARG A 1 198 ? -17.217 -8.306 16.372 1.00 50.75 198 ARG A O 1
ATOM 1606 N N . ILE A 1 199 ? -18.458 -10.152 16.220 1.00 42.31 199 ILE A N 1
ATOM 1607 C CA . ILE A 1 199 ? -17.717 -10.940 17.228 1.00 42.31 199 ILE A CA 1
ATOM 1608 C C . ILE A 1 199 ? -16.227 -11.193 16.904 1.00 42.31 199 ILE A C 1
ATOM 1610 O O . ILE A 1 199 ? -15.505 -11.745 17.730 1.00 42.31 199 ILE A O 1
ATOM 1614 N N . PHE A 1 200 ? -15.749 -10.794 15.720 1.00 42.41 200 PHE A N 1
ATOM 1615 C CA . PHE A 1 200 ? -14.347 -10.937 15.302 1.00 42.41 200 PHE A CA 1
ATOM 1616 C C . PHE A 1 200 ? -13.743 -9.644 14.731 1.00 42.41 200 PHE A C 1
ATOM 1618 O O . PHE A 1 200 ? -12.646 -9.676 14.169 1.00 42.41 200 PHE A O 1
ATOM 1625 N N . GLU A 1 201 ? -14.435 -8.508 14.850 1.00 45.78 201 GLU A N 1
ATOM 1626 C CA . GLU A 1 201 ? -13.909 -7.235 14.359 1.00 45.78 201 GLU A CA 1
ATOM 1627 C C . GLU A 1 201 ? -12.865 -6.685 15.347 1.00 45.78 201 GLU A C 1
ATOM 1629 O O . GLU A 1 201 ? -13.147 -6.419 16.511 1.00 45.78 201 GLU A O 1
ATOM 1634 N N . GLN A 1 202 ? -11.617 -6.541 14.892 1.00 41.28 202 GLN A N 1
ATOM 1635 C CA . GLN A 1 202 ? -10.560 -5.887 15.666 1.00 41.28 202 GLN A CA 1
ATOM 1636 C C . GLN A 1 202 ? -10.629 -4.371 15.452 1.00 41.28 202 GLN A C 1
ATOM 1638 O O . GLN A 1 202 ? -10.514 -3.888 14.324 1.00 41.28 202 GLN A O 1
ATOM 1643 N N . TYR A 1 203 ? -10.798 -3.617 16.538 1.00 52.28 203 TYR A N 1
ATOM 1644 C CA . TYR A 1 203 ? -10.962 -2.162 16.505 1.00 52.28 203 TYR A CA 1
ATOM 1645 C C . TYR A 1 203 ? -9.620 -1.422 16.557 1.00 52.28 203 TYR A C 1
ATOM 1647 O O . TYR A 1 203 ? -8.707 -1.805 17.292 1.00 52.28 203 TYR A O 1
ATOM 1655 N N . ARG A 1 204 ? -9.512 -0.309 15.820 1.00 43.88 204 ARG A N 1
ATOM 1656 C CA . ARG A 1 204 ? -8.380 0.623 15.906 1.00 43.88 204 ARG A CA 1
ATOM 1657 C C . ARG A 1 204 ? -8.827 1.889 16.643 1.00 43.88 204 ARG A C 1
ATOM 1659 O O . ARG A 1 204 ? -9.658 2.604 16.096 1.00 43.88 204 ARG A O 1
ATOM 1666 N N . PRO A 1 205 ? -8.254 2.239 17.809 1.00 50.00 205 PRO A N 1
ATOM 1667 C CA . PRO A 1 205 ? -8.499 3.547 18.406 1.00 50.00 205 PRO A CA 1
ATOM 1668 C C . PRO A 1 205 ? -7.950 4.637 17.470 1.00 50.00 205 PRO A C 1
ATOM 1670 O O . PRO A 1 205 ? -6.740 4.723 17.257 1.00 50.00 205 PRO A O 1
ATOM 1673 N N . THR A 1 206 ? -8.831 5.448 16.876 1.00 49.78 206 THR A N 1
ATOM 1674 C CA . THR A 1 206 ? -8.449 6.559 15.981 1.00 49.78 206 THR A CA 1
ATOM 1675 C C . THR A 1 206 ? -7.986 7.797 16.746 1.00 49.78 206 THR A C 1
ATOM 1677 O O . THR A 1 206 ? -7.304 8.647 16.182 1.00 49.78 206 THR A O 1
ATOM 1680 N N . GLY A 1 207 ? -8.325 7.895 18.037 1.00 50.38 207 GLY A N 1
ATOM 1681 C CA . GLY A 1 207 ? -8.081 9.091 18.846 1.00 50.38 207 GLY A CA 1
ATOM 1682 C C . GLY A 1 207 ? -9.000 10.263 18.484 1.00 50.38 207 GLY A C 1
ATOM 1683 O O . GLY A 1 207 ? -8.777 11.376 18.955 1.00 50.38 207 GLY A O 1
ATOM 1684 N N . GLU A 1 208 ? -10.020 10.029 17.655 1.00 57.47 208 GLU A N 1
ATOM 1685 C CA . GLU A 1 208 ? -10.971 11.058 17.255 1.00 57.47 208 GLU A CA 1
ATOM 1686 C C . GLU A 1 208 ? -11.792 11.541 18.452 1.00 57.47 208 GLU A C 1
ATOM 1688 O O . GLU A 1 208 ? -12.368 10.762 19.217 1.00 57.47 208 GLU A O 1
ATOM 1693 N N . VAL A 1 209 ? -11.845 12.863 18.599 1.00 63.28 209 VAL A N 1
ATOM 1694 C CA . VAL A 1 209 ? -12.673 13.540 19.591 1.00 63.28 209 VAL A CA 1
ATOM 1695 C C . VAL A 1 209 ? -13.887 14.095 18.868 1.00 63.28 209 VAL A C 1
ATOM 1697 O O . VAL A 1 209 ? -13.768 14.982 18.024 1.00 63.28 209 VAL A O 1
ATOM 1700 N N . PHE A 1 210 ? -15.062 13.582 19.214 1.00 72.38 210 PHE A N 1
ATOM 1701 C CA . PHE A 1 210 ? -16.325 14.095 18.705 1.00 72.38 210 PHE A CA 1
ATOM 1702 C C . PHE A 1 210 ? -16.940 15.059 19.714 1.00 72.38 210 PHE A C 1
ATOM 1704 O O . PHE A 1 210 ? -16.918 14.821 20.924 1.00 72.38 210 PHE A O 1
ATOM 1711 N N . TYR A 1 211 ? -17.517 16.139 19.197 1.00 80.31 211 TYR A N 1
ATOM 1712 C CA . TYR A 1 211 ? -18.279 17.102 19.978 1.00 80.31 211 TYR A CA 1
ATOM 1713 C C . TYR A 1 211 ? -19.757 16.966 19.638 1.00 80.31 211 TYR A C 1
ATOM 1715 O O . TYR A 1 211 ? -20.129 16.749 18.486 1.00 80.31 211 TYR A O 1
ATOM 1723 N N . CYS A 1 212 ? -20.601 17.115 20.648 1.00 88.44 212 CYS A N 1
ATOM 1724 C CA . CYS A 1 212 ? -22.043 17.102 20.497 1.00 88.44 212 CYS A CA 1
ATOM 1725 C C . CYS A 1 212 ? -22.686 18.071 21.492 1.00 88.44 212 CYS A C 1
ATOM 1727 O O . CYS A 1 212 ? -22.113 18.407 22.533 1.00 88.44 212 CYS A O 1
ATOM 1729 N N . ALA A 1 213 ? -23.878 18.546 21.151 1.00 92.56 213 ALA A N 1
ATOM 1730 C CA . ALA A 1 213 ? -24.652 19.470 21.958 1.00 92.56 213 ALA A CA 1
ATOM 1731 C C . ALA A 1 213 ? -25.315 18.756 23.143 1.00 92.56 213 ALA A C 1
ATOM 1733 O O . ALA A 1 213 ? -25.823 17.644 23.011 1.00 92.56 213 ALA A O 1
ATOM 1734 N N . LYS A 1 214 ? -25.345 19.399 24.316 1.00 89.50 214 LYS A N 1
ATOM 1735 C CA . LYS A 1 214 ? -25.947 18.805 25.524 1.00 89.50 214 LYS A CA 1
ATOM 1736 C C . LYS A 1 214 ? -27.475 18.818 25.494 1.00 89.50 214 LYS A C 1
ATOM 1738 O O . LYS A 1 214 ? -28.090 17.936 26.086 1.00 89.50 214 LYS A O 1
ATOM 1743 N N . LYS A 1 215 ? -28.087 19.814 24.848 1.00 92.69 215 LYS A N 1
ATOM 1744 C CA . LYS A 1 215 ? -29.545 19.947 24.743 1.00 92.69 215 LYS A CA 1
ATOM 1745 C C . LYS A 1 215 ? -29.981 19.920 23.287 1.00 92.69 215 LYS A C 1
ATOM 1747 O O . LYS A 1 215 ? -29.229 20.302 22.393 1.00 92.69 215 LYS A O 1
ATOM 1752 N N . PHE A 1 216 ? -31.213 19.474 23.075 1.00 91.50 216 PHE A N 1
ATOM 1753 C CA . PHE A 1 216 ? -31.834 19.479 21.762 1.00 91.50 216 PHE A CA 1
ATOM 1754 C C . PHE A 1 216 ? -31.858 20.904 21.201 1.00 91.50 216 PHE A C 1
ATOM 1756 O O . PHE A 1 216 ? -32.257 21.837 21.899 1.00 91.50 216 PHE A O 1
ATOM 1763 N N . ASN A 1 217 ? -31.464 21.041 19.937 1.00 90.56 217 ASN A N 1
ATOM 1764 C CA . ASN A 1 217 ? -31.415 22.280 19.164 1.00 90.56 217 ASN A CA 1
ATOM 1765 C C . ASN A 1 217 ? -30.370 23.322 19.619 1.00 90.56 217 ASN A C 1
ATOM 1767 O O . ASN A 1 217 ? -30.283 24.396 19.019 1.00 90.56 217 ASN A O 1
ATOM 1771 N N . ASP A 1 218 ? -29.519 23.014 20.603 1.00 89.38 218 ASP A N 1
ATOM 1772 C CA . ASP A 1 218 ? -28.346 23.848 20.888 1.00 89.38 218 ASP A CA 1
ATOM 1773 C C . ASP A 1 218 ? -27.431 23.849 19.652 1.00 89.38 218 ASP A C 1
ATOM 1775 O O . ASP A 1 218 ? -27.088 22.799 19.103 1.00 89.38 218 ASP A O 1
ATOM 1779 N N . CYS A 1 219 ? -27.065 25.042 19.176 1.00 86.69 219 CYS A N 1
ATOM 1780 C CA . CYS A 1 219 ? -26.273 25.232 17.956 1.00 86.69 219 CYS A CA 1
ATOM 1781 C C . CYS A 1 219 ? -26.860 24.546 16.701 1.00 86.69 219 CYS A C 1
ATOM 1783 O O . CYS A 1 219 ? -26.121 24.316 15.745 1.00 86.69 219 CYS A O 1
ATOM 1785 N N . GLY A 1 220 ? -28.167 24.247 16.666 1.00 85.94 220 GLY A N 1
ATOM 1786 C CA . GLY A 1 220 ? -28.832 23.577 15.539 1.00 85.94 220 GLY A CA 1
ATOM 1787 C C . GLY A 1 220 ? -28.678 22.052 15.505 1.00 85.94 220 GLY A C 1
ATOM 1788 O O . GLY A 1 220 ? -28.997 21.434 14.492 1.00 85.94 220 GLY A O 1
ATOM 1789 N N . ALA A 1 221 ? -28.190 21.436 16.585 1.00 90.62 221 ALA A N 1
ATOM 1790 C CA . ALA A 1 221 ? -28.059 19.986 16.690 1.00 90.62 221 ALA A CA 1
ATOM 1791 C C . ALA A 1 221 ? -29.399 19.332 17.066 1.00 90.62 221 ALA A C 1
ATOM 1793 O O . ALA A 1 221 ? -29.932 19.564 18.152 1.00 90.62 221 ALA A O 1
ATOM 1794 N N . THR A 1 222 ? -29.951 18.498 16.188 1.00 91.06 222 THR A N 1
ATOM 1795 C CA . THR A 1 222 ? -31.299 17.918 16.346 1.00 91.06 222 THR A CA 1
ATOM 1796 C C . THR A 1 222 ? -31.324 16.391 16.341 1.00 91.06 222 THR A C 1
ATOM 1798 O O . THR A 1 222 ? -32.327 15.801 16.733 1.00 91.06 222 THR A O 1
ATOM 1801 N N . ILE A 1 223 ? -30.234 15.727 15.954 1.00 89.38 223 ILE A N 1
ATOM 1802 C CA . ILE A 1 223 ? -30.170 14.265 15.886 1.00 89.38 223 ILE A CA 1
ATOM 1803 C C . ILE A 1 223 ? -29.767 13.712 17.249 1.00 89.38 223 ILE A C 1
ATOM 1805 O O . ILE A 1 223 ? -28.700 14.040 17.761 1.00 89.38 223 ILE A O 1
ATOM 1809 N N . THR A 1 224 ? -30.592 12.844 17.835 1.00 91.06 224 THR A N 1
ATOM 1810 C CA . THR A 1 224 ? -30.265 12.197 19.113 1.00 91.06 224 THR A CA 1
ATOM 1811 C C . THR A 1 224 ? -29.166 11.161 18.932 1.00 91.06 224 THR A C 1
ATOM 1813 O O . THR A 1 224 ? -29.308 10.265 18.099 1.00 91.06 224 THR A O 1
ATOM 1816 N N . LEU A 1 225 ? -28.134 11.230 19.766 1.00 88.81 225 LEU A N 1
ATOM 1817 C CA . LEU A 1 225 ? -27.104 10.210 19.893 1.00 88.81 225 LEU A CA 1
ATOM 1818 C C . LEU A 1 225 ? -27.318 9.426 21.189 1.00 88.81 225 LEU A C 1
ATOM 1820 O O . LEU A 1 225 ? -27.418 10.021 22.263 1.00 88.81 225 LEU A O 1
ATOM 1824 N N . ARG A 1 226 ? -27.375 8.097 21.104 1.00 87.62 226 ARG A N 1
ATOM 1825 C CA . ARG A 1 226 ? -27.434 7.187 22.260 1.00 87.62 226 ARG A CA 1
ATOM 1826 C C . ARG A 1 226 ? -26.185 6.319 22.304 1.00 87.62 226 ARG A C 1
ATOM 1828 O O . ARG A 1 226 ? -25.547 6.101 21.276 1.00 87.62 226 ARG A O 1
ATOM 1835 N N . LYS A 1 227 ? -25.831 5.850 23.501 1.00 84.38 227 LYS A N 1
ATOM 1836 C CA . LYS A 1 227 ? -24.675 4.985 23.743 1.00 84.38 227 LYS A CA 1
ATOM 1837 C C . LYS A 1 227 ? -25.131 3.68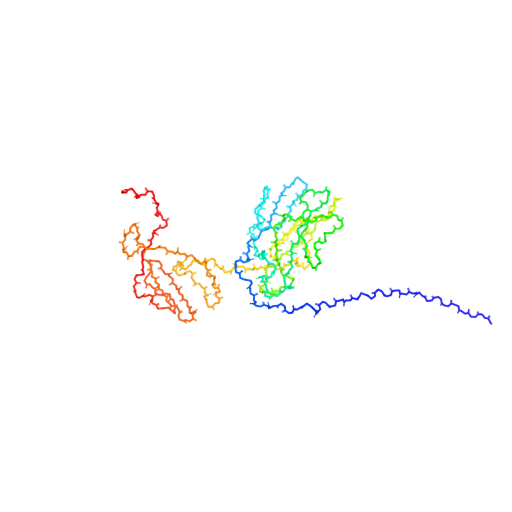8 24.394 1.00 84.38 227 LYS A C 1
ATOM 1839 O O . LYS A 1 227 ? -25.843 3.711 25.396 1.00 84.38 227 LYS A O 1
ATOM 1844 N N . TYR A 1 228 ? -24.649 2.581 23.853 1.00 83.25 228 TYR A N 1
ATOM 1845 C CA . TYR A 1 228 ? -24.903 1.239 24.345 1.00 83.25 228 TYR A CA 1
ATOM 1846 C C . TYR A 1 228 ? -23.583 0.542 24.661 1.00 83.25 228 TYR A C 1
ATOM 1848 O O . TYR A 1 228 ? -22.569 0.775 24.001 1.00 83.25 228 TYR A O 1
ATOM 1856 N N . PHE A 1 229 ? -23.593 -0.310 25.678 1.00 75.94 229 PHE A N 1
ATOM 1857 C CA . PHE A 1 229 ? -22.497 -1.205 26.009 1.00 75.94 229 PHE A CA 1
ATOM 1858 C C . PHE A 1 229 ? -22.890 -2.632 25.631 1.00 75.94 229 PHE A C 1
ATOM 1860 O O . PHE A 1 229 ? -23.899 -3.143 26.116 1.00 75.94 229 PHE A O 1
ATOM 1867 N N . ASN A 1 230 ? -22.114 -3.262 24.753 1.00 77.88 230 ASN A N 1
ATOM 1868 C CA . ASN A 1 230 ? -22.280 -4.665 24.395 1.00 77.88 230 ASN A CA 1
ATOM 1869 C C . ASN A 1 230 ? -21.391 -5.519 25.307 1.00 77.88 230 ASN A C 1
ATOM 1871 O O . ASN A 1 230 ? -20.166 -5.388 25.287 1.00 77.88 230 ASN A O 1
ATOM 1875 N N . TYR A 1 231 ? -22.007 -6.384 26.114 1.00 65.00 231 TYR A N 1
ATOM 1876 C CA . TYR A 1 231 ? -21.287 -7.169 27.122 1.00 65.00 231 TYR A CA 1
ATOM 1877 C C . TYR A 1 231 ? -20.486 -8.327 26.535 1.00 65.00 231 TYR A C 1
ATOM 1879 O O . TYR A 1 231 ? -19.438 -8.668 27.078 1.00 65.00 231 TYR A O 1
ATOM 1887 N N . PHE A 1 232 ? -20.958 -8.921 25.439 1.00 62.12 232 PHE A N 1
ATOM 1888 C CA . PHE A 1 232 ? -20.294 -10.063 24.814 1.00 62.12 232 PHE A CA 1
ATOM 1889 C C . PHE A 1 232 ? -19.004 -9.650 24.107 1.00 62.12 232 PHE A C 1
ATOM 1891 O O . PHE A 1 232 ? -17.992 -10.334 24.224 1.00 62.12 232 PHE A O 1
ATOM 1898 N N . ASN A 1 233 ? -19.028 -8.502 23.430 1.00 59.25 233 ASN A N 1
ATOM 1899 C CA . ASN A 1 233 ? -17.877 -7.962 22.708 1.00 59.25 233 ASN A CA 1
ATOM 1900 C C . ASN A 1 233 ? -17.031 -7.004 23.560 1.00 59.25 233 ASN A C 1
ATOM 1902 O O . ASN A 1 233 ? -15.966 -6.585 23.117 1.00 59.25 233 ASN A O 1
ATOM 1906 N N . ILE A 1 234 ? -17.491 -6.662 24.773 1.00 64.19 234 ILE A N 1
ATOM 1907 C CA . ILE A 1 234 ? -16.873 -5.666 25.666 1.00 64.19 234 ILE A CA 1
ATOM 1908 C C . ILE A 1 234 ? -16.618 -4.362 24.890 1.00 64.19 234 ILE A C 1
ATOM 1910 O O . ILE A 1 234 ? -15.502 -3.847 24.819 1.00 64.19 234 ILE A O 1
ATOM 1914 N N . ASP A 1 235 ? -17.676 -3.839 24.267 1.00 62.19 235 ASP A N 1
ATOM 1915 C CA . ASP A 1 235 ? -17.585 -2.726 23.319 1.00 62.19 235 ASP A CA 1
ATOM 1916 C C . ASP A 1 235 ? -18.650 -1.648 23.575 1.00 62.19 235 ASP A C 1
ATOM 1918 O O . ASP A 1 235 ? -19.680 -1.881 24.210 1.00 62.19 235 ASP A O 1
ATOM 1922 N N . THR A 1 236 ? -18.388 -0.434 23.090 1.00 71.50 236 THR A N 1
ATOM 1923 C CA . THR A 1 236 ? -19.312 0.699 23.117 1.00 71.50 236 THR A CA 1
ATOM 1924 C C . THR A 1 236 ? -19.813 1.028 21.716 1.00 71.50 236 THR A C 1
ATOM 1926 O O . THR A 1 236 ? -19.041 1.454 20.859 1.00 71.50 236 THR A O 1
ATOM 1929 N N . ILE A 1 237 ? -21.130 0.978 21.546 1.00 76.19 237 ILE A N 1
ATOM 1930 C CA . ILE A 1 237 ? -21.827 1.259 20.291 1.00 76.19 237 ILE A CA 1
ATOM 1931 C C . ILE A 1 237 ? -22.595 2.572 20.434 1.00 76.19 237 ILE A C 1
ATOM 1933 O O . ILE A 1 237 ? -23.165 2.848 21.492 1.00 76.19 237 ILE A O 1
ATOM 1937 N N . TYR A 1 238 ? -22.641 3.379 19.375 1.00 81.38 238 TYR A N 1
ATOM 1938 C CA . TYR A 1 238 ? -23.447 4.593 19.340 1.00 81.38 238 TYR A CA 1
ATOM 1939 C C . TYR A 1 238 ? -24.496 4.494 18.234 1.00 81.38 238 TYR A C 1
ATOM 1941 O O . TYR A 1 238 ? -24.197 4.059 17.125 1.00 81.38 238 TYR A O 1
ATOM 1949 N N . THR A 1 239 ? -25.723 4.922 18.522 1.00 82.62 239 THR A N 1
ATOM 1950 C CA . THR A 1 239 ? -26.798 4.975 17.522 1.00 82.62 239 THR A CA 1
ATOM 1951 C C . THR A 1 239 ? -27.301 6.402 17.361 1.00 82.62 239 THR A C 1
ATOM 1953 O O . THR A 1 239 ? -27.418 7.160 18.328 1.00 82.62 239 THR A O 1
ATOM 1956 N N . ALA A 1 240 ? -27.590 6.776 16.116 1.00 85.31 240 ALA A N 1
ATOM 1957 C CA . ALA A 1 240 ? -28.169 8.064 15.771 1.00 85.31 240 ALA A CA 1
ATOM 1958 C C . ALA A 1 240 ? -29.648 7.878 15.424 1.00 85.31 240 ALA A C 1
ATOM 1960 O O . ALA A 1 240 ? -29.989 7.047 14.587 1.00 85.31 240 ALA A O 1
ATOM 1961 N N . ASN A 1 241 ? -30.516 8.665 16.060 1.00 81.31 241 ASN A N 1
ATOM 1962 C CA . ASN A 1 241 ? -31.960 8.707 15.800 1.00 81.31 241 ASN A CA 1
ATOM 1963 C C . ASN A 1 241 ? -32.708 7.361 15.929 1.00 81.31 241 ASN A C 1
ATOM 1965 O O . ASN A 1 241 ? -33.794 7.210 15.379 1.00 81.31 241 ASN A O 1
ATOM 1969 N N . SER A 1 242 ? -32.148 6.399 16.665 1.00 79.00 242 SER A N 1
ATOM 1970 C CA . SER A 1 242 ? -32.827 5.152 17.030 1.00 79.00 242 SER A CA 1
ATOM 1971 C C . SER A 1 242 ? -32.881 5.019 18.550 1.00 79.00 242 SER A C 1
ATOM 1973 O O . SER A 1 242 ? -31.978 5.475 19.261 1.00 79.00 242 SER A O 1
ATOM 1975 N N . GLU A 1 243 ? -33.975 4.445 19.044 1.00 80.12 243 GLU A N 1
ATOM 1976 C CA . GLU A 1 243 ? -34.155 4.061 20.451 1.00 80.12 243 GLU A CA 1
ATOM 1977 C C . GLU A 1 243 ? -33.921 2.562 20.662 1.00 80.12 243 GLU A C 1
ATOM 1979 O O . GLU A 1 243 ? -33.759 2.111 21.798 1.00 80.12 243 GLU A O 1
ATOM 1984 N N . THR A 1 244 ? -33.867 1.799 19.569 1.00 82.56 244 THR A N 1
ATOM 1985 C CA . THR A 1 244 ? -33.657 0.357 19.582 1.00 82.56 244 THR A CA 1
ATOM 1986 C C . THR A 1 244 ? -32.228 0.064 20.015 1.00 82.56 244 THR A C 1
ATOM 1988 O O . THR A 1 244 ? -31.267 0.512 19.386 1.00 82.56 244 THR A O 1
ATOM 1991 N N . ALA A 1 245 ? -32.080 -0.692 21.101 1.00 78.88 245 ALA A N 1
ATOM 1992 C CA . ALA A 1 245 ? -30.775 -1.182 21.509 1.00 78.88 245 ALA A CA 1
ATOM 1993 C C . ALA A 1 245 ? -30.244 -2.176 20.462 1.00 78.88 245 ALA A C 1
ATOM 1995 O O . ALA A 1 245 ? -30.990 -3.070 20.053 1.00 78.88 245 ALA A O 1
ATOM 1996 N N . PRO A 1 246 ? -28.972 -2.057 20.043 1.00 79.00 246 PRO A N 1
ATOM 1997 C CA . PRO A 1 246 ? -28.301 -3.113 19.297 1.00 79.00 246 PRO A CA 1
ATOM 1998 C C . PRO A 1 246 ? -28.386 -4.458 20.032 1.00 79.00 246 PRO A C 1
ATOM 2000 O O . PRO A 1 246 ? -28.456 -4.495 21.266 1.00 79.00 246 PRO A O 1
ATOM 2003 N N . GLU A 1 247 ? -28.348 -5.557 19.283 1.00 78.62 247 GLU A N 1
ATOM 2004 C CA . GLU A 1 247 ? -28.355 -6.908 19.850 1.00 78.62 247 GLU A CA 1
ATOM 2005 C C . GLU A 1 247 ? -27.254 -7.062 20.913 1.00 78.62 247 GLU A C 1
ATOM 2007 O O . GLU A 1 247 ? -26.154 -6.506 20.786 1.00 78.62 247 GLU A O 1
ATOM 2012 N N . ASP A 1 248 ? -27.581 -7.772 21.995 1.00 76.94 248 ASP A N 1
ATOM 2013 C CA . ASP A 1 248 ? -26.660 -8.055 23.099 1.00 76.94 248 ASP A CA 1
ATOM 2014 C C . ASP A 1 248 ? -26.057 -6.813 23.789 1.00 76.94 248 ASP A C 1
ATOM 2016 O O . ASP A 1 248 ? -24.977 -6.867 24.393 1.00 76.94 248 ASP A O 1
ATOM 2020 N N . SER A 1 249 ? -26.751 -5.673 23.716 1.00 81.88 249 SER A N 1
ATOM 2021 C CA . SER A 1 249 ? -26.301 -4.414 24.306 1.00 81.88 249 SER A CA 1
ATOM 2022 C C . SER A 1 249 ? -27.326 -3.780 25.244 1.00 81.88 249 SER A C 1
ATOM 2024 O O . SER A 1 249 ? -28.532 -3.990 25.129 1.00 81.88 249 SER A O 1
ATOM 2026 N N . VAL A 1 250 ? -26.832 -2.979 26.189 1.00 82.00 250 VAL A N 1
ATOM 2027 C CA . VAL A 1 250 ? -27.654 -2.195 27.123 1.00 82.00 250 VAL A CA 1
ATOM 2028 C C . VAL A 1 250 ? -27.301 -0.719 27.032 1.00 82.00 250 VAL A C 1
ATOM 2030 O O . VAL A 1 250 ? -26.150 -0.373 26.770 1.00 82.00 250 VAL A O 1
ATOM 2033 N N . SER A 1 251 ? -28.267 0.171 27.260 1.00 81.75 251 SER A N 1
ATOM 2034 C CA . SER A 1 251 ? -28.001 1.616 27.277 1.00 81.75 251 SER A CA 1
ATOM 2035 C C . SER A 1 251 ? -27.044 1.962 28.418 1.00 81.75 251 SER A C 1
ATOM 2037 O O . SER A 1 251 ? -27.277 1.575 29.562 1.00 81.75 251 SER A O 1
ATOM 2039 N N . TYR A 1 252 ? -25.980 2.710 28.122 1.00 73.25 252 TYR A N 1
ATOM 2040 C CA . TYR A 1 252 ? -25.054 3.194 29.145 1.00 73.25 252 TYR A CA 1
ATOM 2041 C C . TYR A 1 252 ? -24.326 4.482 28.707 1.00 73.25 252 TYR A C 1
ATOM 2043 O O . TYR A 1 252 ? -23.412 4.419 27.876 1.00 73.25 252 TYR A O 1
ATOM 2051 N N . PRO A 1 253 ? -24.641 5.657 29.285 1.00 78.56 253 PRO A N 1
ATOM 2052 C CA . PRO A 1 253 ? -25.696 5.899 30.276 1.00 78.56 253 PRO A CA 1
ATOM 2053 C C . PRO A 1 253 ? -27.105 5.687 29.694 1.00 78.56 253 PRO A C 1
ATOM 2055 O O . PRO A 1 253 ? -27.275 5.550 28.483 1.00 78.56 253 PRO A O 1
ATOM 2058 N N . GLU A 1 254 ? -28.121 5.633 30.555 1.00 81.69 254 GLU A N 1
ATOM 2059 C CA . GLU A 1 254 ? -29.515 5.590 30.100 1.00 81.69 254 GLU A CA 1
ATOM 2060 C C . GLU A 1 254 ? -29.917 6.900 29.402 1.00 81.69 254 GLU A C 1
ATOM 2062 O O . GLU A 1 254 ? -29.579 7.995 29.857 1.00 81.69 254 GLU A O 1
ATOM 2067 N N . GLY A 1 255 ? -30.671 6.780 28.306 1.00 85.56 255 GLY A N 1
ATOM 2068 C CA . GLY A 1 255 ? -31.251 7.911 27.583 1.00 85.56 255 GLY A CA 1
ATOM 2069 C C . GLY A 1 255 ? -30.355 8.509 26.494 1.00 85.56 255 GLY A C 1
ATOM 2070 O O . GLY A 1 255 ? -29.449 7.870 25.960 1.00 85.56 255 GLY A O 1
ATOM 2071 N N . VAL A 1 256 ? -30.663 9.750 26.109 1.00 90.62 256 VAL A N 1
ATOM 2072 C CA . VAL A 1 256 ? -29.914 10.486 25.080 1.00 90.62 256 VAL A CA 1
ATOM 2073 C C . VAL A 1 256 ? -28.578 10.940 25.660 1.00 90.62 256 VAL A C 1
ATOM 2075 O O . VAL A 1 256 ? -28.542 11.670 26.648 1.00 90.62 256 VAL A O 1
ATOM 2078 N N . LEU A 1 257 ? -27.480 10.541 25.016 1.00 89.44 257 LEU A N 1
ATOM 2079 C CA . LEU A 1 257 ? -26.135 10.968 25.391 1.00 89.44 257 LEU A CA 1
ATOM 2080 C C . LEU A 1 257 ? -25.928 12.451 25.064 1.00 89.44 257 LEU A C 1
ATOM 2082 O O . LEU A 1 257 ? -25.435 13.209 25.897 1.00 89.44 257 LEU A O 1
ATOM 2086 N N . CYS A 1 258 ? -26.265 12.843 23.834 1.00 91.81 258 CYS A N 1
ATOM 2087 C CA . CYS A 1 258 ? -26.163 14.210 23.331 1.00 91.81 258 CYS A CA 1
ATOM 2088 C C . CYS A 1 258 ? -26.829 14.348 21.951 1.00 91.81 258 CYS A C 1
ATOM 2090 O O . CYS A 1 258 ? -27.402 13.389 21.433 1.00 91.81 258 CYS A O 1
ATOM 2092 N N . TYR A 1 259 ? -26.757 15.539 21.358 1.00 92.62 259 TYR A N 1
ATOM 2093 C CA . TYR A 1 259 ? -27.360 15.866 20.068 1.00 92.62 259 TYR A CA 1
ATOM 2094 C C . TYR A 1 259 ? -26.289 16.242 19.043 1.00 92.62 259 TYR A C 1
ATOM 2096 O O . TYR A 1 259 ? -25.347 16.971 19.357 1.00 92.62 259 TYR A O 1
ATOM 2104 N N . ILE A 1 260 ? -26.433 15.750 17.816 1.00 90.06 260 ILE A N 1
ATOM 2105 C CA . ILE A 1 260 ? -25.531 16.013 16.687 1.00 90.06 260 ILE A CA 1
ATOM 2106 C C . ILE A 1 260 ? -26.294 16.661 15.525 1.00 90.06 260 ILE A C 1
ATOM 2108 O O . ILE A 1 260 ? -27.522 16.779 15.549 1.00 90.06 260 ILE A O 1
ATOM 2112 N N . TRP A 1 261 ? -25.559 17.120 14.519 1.00 89.06 261 TRP A N 1
ATOM 2113 C CA . TRP A 1 261 ? -26.111 17.805 13.353 1.00 89.06 261 TRP A CA 1
ATOM 2114 C C . TRP A 1 261 ? -26.461 16.832 12.233 1.00 89.06 261 TRP A C 1
ATOM 2116 O O . TRP A 1 261 ? -25.821 15.792 12.075 1.00 89.06 261 TRP A O 1
ATOM 2126 N N . ASP A 1 262 ? -27.462 17.201 11.438 1.00 83.00 262 ASP A N 1
ATOM 2127 C CA . ASP A 1 262 ? -27.751 16.515 10.183 1.00 83.00 262 ASP A CA 1
ATOM 2128 C C . ASP A 1 262 ? -26.604 16.700 9.182 1.00 83.00 262 ASP A C 1
ATOM 2130 O O . ASP A 1 262 ? -25.945 17.738 9.157 1.00 83.00 262 ASP A O 1
ATOM 2134 N N . SER A 1 263 ? -26.388 15.707 8.321 1.00 73.31 263 SER A N 1
ATOM 2135 C CA . SER A 1 263 ? -25.418 15.781 7.223 1.00 73.31 263 SER A CA 1
ATOM 2136 C C . SER A 1 263 ? -25.621 16.983 6.285 1.00 73.31 263 SER A C 1
ATOM 2138 O O . SER A 1 263 ? -24.663 17.455 5.678 1.00 73.31 263 SER A O 1
ATOM 2140 N N . ALA A 1 264 ? -26.849 17.501 6.184 1.00 72.25 264 ALA A N 1
ATOM 2141 C CA . ALA A 1 264 ? -27.206 18.689 5.413 1.00 72.25 264 ALA A CA 1
ATOM 2142 C C . ALA A 1 264 ? -26.968 20.012 6.169 1.00 72.25 264 ALA A C 1
ATOM 2144 O O . ALA A 1 264 ? -27.201 21.089 5.614 1.00 72.25 264 ALA A O 1
ATOM 2145 N N . PHE A 1 265 ? -26.527 19.964 7.431 1.00 65.56 265 PHE A N 1
ATOM 2146 C CA . PHE A 1 265 ? -26.272 21.153 8.237 1.00 65.56 265 PHE A CA 1
ATOM 2147 C C . PHE A 1 265 ? -25.040 21.905 7.721 1.00 65.56 265 PHE A C 1
ATOM 2149 O O . PHE A 1 265 ? -23.894 21.509 7.932 1.00 65.56 265 PHE A O 1
ATOM 2156 N N . ASN A 1 266 ? -25.287 23.018 7.032 1.00 56.50 266 ASN A N 1
ATOM 2157 C CA . ASN A 1 266 ? -24.255 23.875 6.463 1.00 56.50 266 ASN A CA 1
ATOM 2158 C C . ASN A 1 266 ? -23.919 25.001 7.456 1.00 56.50 266 ASN A C 1
ATOM 2160 O O . ASN A 1 266 ? -24.802 25.732 7.901 1.00 56.50 266 ASN A O 1
ATOM 2164 N N . SER A 1 267 ? -22.639 25.199 7.775 1.00 53.75 267 SER A N 1
ATOM 2165 C CA . SER A 1 267 ? -22.169 26.190 8.765 1.00 53.75 267 SER A CA 1
ATOM 2166 C C . SER A 1 267 ? -22.418 27.661 8.381 1.00 53.75 267 SER A C 1
ATOM 2168 O O . SER A 1 267 ? -22.106 28.565 9.153 1.00 53.75 267 SER A O 1
ATOM 2170 N N . GLN A 1 268 ? -23.004 27.930 7.209 1.00 47.88 268 GLN A N 1
ATOM 2171 C CA . GLN A 1 268 ? -23.271 29.281 6.703 1.00 47.88 268 GLN A CA 1
ATOM 2172 C C . GLN A 1 268 ? -24.590 29.906 7.194 1.00 47.88 268 GLN A C 1
ATOM 2174 O O . GLN A 1 268 ? -24.833 31.082 6.929 1.00 47.88 268 GLN A O 1
ATOM 2179 N N . SER A 1 269 ? -25.433 29.172 7.927 1.00 46.72 269 SER A N 1
ATOM 2180 C CA . SER A 1 269 ? -26.723 29.677 8.433 1.00 46.72 269 SER A CA 1
ATOM 2181 C C . SER A 1 269 ? -26.701 30.218 9.870 1.00 46.72 269 SER A C 1
ATOM 2183 O O . SER A 1 269 ? -27.752 30.571 10.396 1.00 46.72 269 SER A O 1
ATOM 2185 N N . GLN A 1 270 ? -25.535 30.349 10.509 1.00 44.09 270 GLN A N 1
ATOM 2186 C CA . GLN A 1 270 ? -25.408 31.005 11.819 1.00 44.09 270 GLN A CA 1
ATOM 2187 C C . GLN A 1 270 ? -24.629 32.320 11.701 1.00 44.09 270 GLN A C 1
ATOM 2189 O O . GLN A 1 270 ? -23.451 32.405 12.031 1.00 44.09 270 GLN A O 1
ATOM 2194 N N . LYS A 1 271 ? -25.314 33.369 11.228 1.00 36.94 271 LYS A N 1
ATOM 2195 C CA . LYS A 1 271 ? -25.018 34.738 11.664 1.00 36.94 271 LYS A CA 1
ATOM 2196 C C . LYS A 1 271 ? -25.964 35.062 12.815 1.00 36.94 271 LYS A C 1
ATOM 2198 O O . LYS A 1 271 ? -27.157 35.247 12.580 1.00 36.94 271 LYS A O 1
ATOM 2203 N N . VAL A 1 272 ? -25.417 35.127 14.023 1.00 37.53 272 VAL A N 1
ATOM 2204 C CA . VAL A 1 272 ? -25.929 35.979 15.102 1.00 37.53 272 VAL A CA 1
ATOM 2205 C C . VAL A 1 272 ? -24.779 36.877 15.513 1.00 37.53 272 VAL A C 1
ATOM 2207 O O . VAL A 1 272 ? -23.685 36.319 15.753 1.00 37.53 272 VAL A O 1
#